Protein AF-A0A2S6H4N7-F1 (afdb_monomer)

Foldseek 3Di:
DDAQADDDPVLLVLQVVVQVVQCVVDPAFFKDWQWLLDPSSVSPQVSFCVRVVNDCVNCVLQVVQSVVRFPADPDDAFRKGWPDWAADPVQFTKTKMKTFFDAQFQKKKKKKFKAAPPPSHTFWIWMDMDGGGGMDMIMTDRVNGHGHDFKIKMKMKMWTAGPVRGIIIMMGIDMDTD

Solvent-accessible surface area (backbone atoms only — not comparable to full-atom values): 9133 Å² total; per-residue (Å²): 134,78,69,66,66,93,69,53,73,69,53,37,49,48,51,48,52,47,35,55,50,45,50,72,77,34,63,67,40,44,46,39,59,36,34,35,66,40,69,65,42,31,51,46,51,52,50,42,34,52,62,59,70,53,40,57,89,81,38,49,66,64,47,52,38,42,74,72,27,44,69,34,78,85,70,82,45,58,56,35,38,68,76,48,58,34,52,46,101,83,38,22,17,37,43,32,34,42,32,50,46,52,89,60,31,47,32,35,38,37,26,36,40,30,24,37,60,87,76,48,44,82,26,20,47,20,60,38,74,50,73,51,54,45,78,48,73,34,46,35,43,54,91,54,24,36,72,46,69,62,38,36,34,36,39,37,43,35,41,38,29,32,75,87,67,46,42,39,35,26,32,30,20,40,78,28,71,83

Structure (mmCIF, N/CA/C/O backbone):
data_AF-A0A2S6H4N7-F1
#
_entry.id   AF-A0A2S6H4N7-F1
#
loop_
_atom_site.group_PDB
_atom_site.id
_atom_site.type_symbol
_atom_site.label_atom_id
_atom_site.label_alt_id
_atom_site.label_comp_id
_atom_site.label_asym_id
_atom_site.label_entity_id
_atom_site.label_seq_id
_atom_site.pdbx_PDB_ins_code
_atom_site.Cartn_x
_atom_site.Cartn_y
_atom_site.Cartn_z
_atom_site.occupancy
_atom_site.B_iso_or_equiv
_atom_site.auth_seq_id
_atom_site.auth_comp_id
_atom_site.auth_asym_id
_atom_site.auth_atom_id
_atom_site.pdbx_PDB_model_num
ATOM 1 N N . MET A 1 1 ? 11.272 -6.984 17.637 1.00 45.16 1 MET A N 1
ATOM 2 C CA . MET A 1 1 ? 9.858 -6.790 17.259 1.00 45.16 1 MET A CA 1
ATOM 3 C C . MET A 1 1 ? 9.825 -5.613 16.305 1.00 45.16 1 MET A C 1
ATOM 5 O O . MET A 1 1 ? 10.359 -4.575 16.667 1.00 45.16 1 MET A O 1
ATOM 9 N N . THR A 1 2 ? 9.328 -5.788 15.085 1.00 60.09 2 THR A N 1
ATOM 10 C CA . THR A 1 2 ? 9.213 -4.706 14.095 1.00 60.09 2 THR A CA 1
ATOM 11 C C . THR A 1 2 ? 7.940 -3.926 14.389 1.00 60.09 2 THR A C 1
ATOM 13 O O . THR A 1 2 ? 6.860 -4.481 14.277 1.00 60.09 2 THR A O 1
ATOM 16 N N . THR A 1 3 ? 8.047 -2.682 14.837 1.00 84.00 3 THR A N 1
ATOM 17 C CA . THR A 1 3 ? 6.899 -1.785 15.040 1.00 84.00 3 THR A CA 1
ATOM 18 C C . THR A 1 3 ? 6.228 -1.445 13.703 1.00 84.00 3 THR A C 1
ATOM 20 O O . THR A 1 3 ? 6.773 -1.746 12.639 1.00 84.00 3 THR A O 1
ATOM 23 N N . LEU A 1 4 ? 5.038 -0.831 13.741 1.00 90.81 4 LEU A N 1
ATOM 24 C CA . LEU A 1 4 ? 4.470 -0.198 12.544 1.00 90.81 4 LEU A CA 1
ATOM 25 C C . LEU A 1 4 ? 5.485 0.793 11.943 1.00 90.81 4 LEU A C 1
ATOM 27 O O . LEU A 1 4 ? 6.267 1.376 12.704 1.00 90.81 4 LEU A O 1
ATOM 31 N N . PRO A 1 5 ? 5.499 0.975 10.610 1.00 91.00 5 PRO A N 1
ATOM 32 C CA . PRO A 1 5 ? 6.386 1.944 9.987 1.00 91.00 5 PRO A CA 1
ATOM 33 C C . PRO A 1 5 ? 6.067 3.352 10.497 1.00 91.00 5 PRO A C 1
ATOM 35 O O . PRO A 1 5 ? 4.904 3.726 10.652 1.00 91.00 5 PRO A O 1
ATOM 38 N N . GLU A 1 6 ? 7.114 4.132 10.748 1.00 90.19 6 GLU A N 1
ATOM 39 C CA . GLU A 1 6 ? 6.979 5.538 11.115 1.00 90.19 6 GLU A CA 1
ATOM 40 C C . GLU A 1 6 ? 6.658 6.351 9.858 1.00 90.19 6 GLU A C 1
ATOM 42 O O . GLU A 1 6 ? 7.523 6.590 9.011 1.00 90.19 6 GLU A O 1
ATOM 47 N N . LEU A 1 7 ? 5.389 6.739 9.730 1.00 90.94 7 LEU A N 1
ATOM 48 C CA . LEU A 1 7 ? 4.896 7.627 8.684 1.00 90.94 7 LEU A CA 1
ATOM 49 C C . LEU A 1 7 ? 4.576 8.994 9.284 1.00 90.94 7 LEU A C 1
ATOM 51 O O . LEU A 1 7 ? 4.017 9.102 10.374 1.00 90.94 7 LEU A O 1
ATOM 55 N N . THR A 1 8 ? 4.946 10.041 8.561 1.00 93.19 8 THR A N 1
ATOM 56 C CA . THR A 1 8 ? 4.568 11.418 8.884 1.00 93.19 8 THR A CA 1
ATOM 57 C C . THR A 1 8 ? 3.076 11.644 8.633 1.00 93.19 8 THR A C 1
ATOM 59 O O . THR A 1 8 ? 2.446 10.916 7.869 1.00 93.19 8 THR A O 1
ATOM 62 N N . GLU A 1 9 ? 2.512 12.697 9.224 1.00 92.88 9 GLU A N 1
ATOM 63 C CA . GLU A 1 9 ? 1.118 13.097 8.977 1.00 92.88 9 GLU A CA 1
ATOM 64 C C . GLU A 1 9 ? 0.845 13.330 7.484 1.00 92.88 9 GLU A C 1
ATOM 66 O O . GLU A 1 9 ? -0.159 12.868 6.954 1.00 92.88 9 GLU A O 1
ATOM 71 N N . ASN A 1 10 ? 1.786 13.961 6.773 1.00 93.38 10 ASN A N 1
ATOM 72 C CA . ASN A 1 10 ? 1.664 14.166 5.332 1.00 93.38 10 ASN A CA 1
ATOM 73 C C . ASN A 1 10 ? 1.608 12.837 4.562 1.00 93.38 10 ASN A C 1
ATOM 75 O O . ASN A 1 10 ? 0.821 12.704 3.637 1.00 93.38 10 ASN A O 1
ATOM 79 N N . GLU A 1 11 ? 2.411 11.846 4.955 1.00 93.88 11 GLU A N 1
ATOM 80 C CA . GLU A 1 11 ? 2.406 10.521 4.323 1.00 93.88 11 GLU A CA 1
ATOM 81 C C . GLU A 1 11 ? 1.105 9.758 4.596 1.00 93.88 11 GLU A C 1
ATOM 83 O O . GLU A 1 11 ? 0.584 9.111 3.692 1.00 93.88 11 GLU A O 1
ATOM 88 N N . LEU A 1 12 ? 0.547 9.861 5.806 1.00 94.12 12 LEU A N 1
ATOM 89 C CA . LEU A 1 12 ? -0.765 9.289 6.125 1.00 94.12 12 LEU A CA 1
ATOM 90 C C . LEU A 1 12 ? -1.879 9.959 5.312 1.00 94.12 12 LEU A C 1
ATOM 92 O O . LEU A 1 12 ? -2.711 9.260 4.733 1.00 94.12 12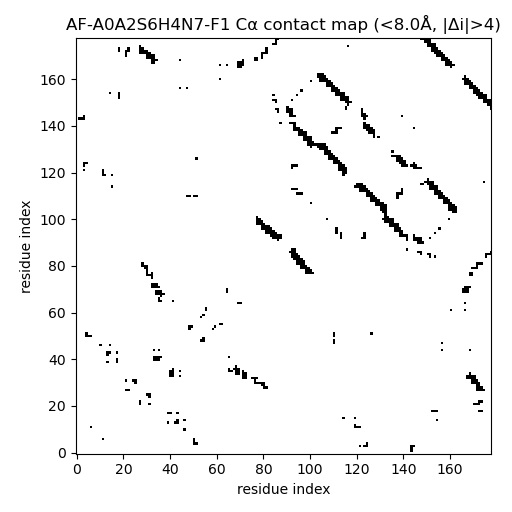 LEU A O 1
ATOM 96 N N . ASN A 1 13 ? -1.840 11.288 5.183 1.00 93.75 13 ASN A N 1
ATOM 97 C CA . ASN A 1 13 ? -2.773 12.032 4.340 1.00 93.75 13 ASN A CA 1
ATOM 98 C C . ASN A 1 13 ? -2.674 11.588 2.876 1.00 93.75 13 ASN A C 1
ATOM 100 O O . ASN A 1 13 ? -3.702 11.301 2.270 1.00 93.75 13 ASN A O 1
ATOM 104 N N . THR A 1 14 ? -1.461 11.420 2.335 1.00 94.06 14 THR A N 1
ATOM 105 C CA . THR A 1 14 ? -1.259 10.870 0.984 1.00 94.06 14 THR A CA 1
ATOM 106 C C . THR A 1 14 ? -1.912 9.494 0.829 1.00 94.06 14 THR A C 1
ATOM 108 O O . THR A 1 14 ? -2.568 9.246 -0.178 1.00 94.06 14 THR A O 1
ATOM 111 N N . LEU A 1 15 ? -1.770 8.589 1.805 1.00 94.12 15 LEU A N 1
ATOM 112 C CA . LEU A 1 15 ? -2.381 7.252 1.738 1.00 94.12 15 LEU A CA 1
ATOM 113 C C . LEU A 1 15 ? -3.917 7.298 1.853 1.00 94.12 15 LEU A C 1
ATOM 115 O O . LEU A 1 15 ? -4.603 6.543 1.166 1.00 94.12 15 LEU A O 1
ATOM 119 N N . SER A 1 16 ? -4.463 8.191 2.681 1.00 93.62 16 SER A N 1
ATOM 120 C CA . SER A 1 16 ? -5.912 8.420 2.792 1.00 93.62 16 SER A CA 1
ATOM 121 C C . SER A 1 16 ? -6.499 8.991 1.499 1.00 93.62 16 SER A C 1
ATOM 123 O O . SER A 1 16 ? -7.516 8.506 0.995 1.00 93.62 16 SER A O 1
ATOM 125 N N . GLU A 1 17 ? -5.844 9.994 0.915 1.00 93.31 17 GLU A N 1
ATOM 126 C CA . GLU A 1 17 ? -6.237 10.578 -0.368 1.00 93.31 17 GLU A CA 1
ATOM 127 C C . GLU A 1 17 ? -6.156 9.551 -1.497 1.00 93.31 17 GLU A C 1
ATOM 129 O O . GLU A 1 17 ? -7.082 9.456 -2.302 1.00 93.31 17 GLU A O 1
ATOM 134 N N . ALA A 1 18 ? -5.106 8.726 -1.504 1.00 92.81 18 ALA A N 1
ATOM 135 C CA . ALA A 1 18 ? -4.959 7.623 -2.442 1.00 92.81 18 ALA A CA 1
ATOM 136 C C . ALA A 1 18 ? -6.137 6.660 -2.365 1.00 92.81 18 ALA A C 1
ATOM 138 O O . ALA A 1 18 ? -6.754 6.363 -3.381 1.00 92.81 18 ALA A O 1
ATOM 139 N N . HIS A 1 19 ? -6.481 6.194 -1.164 1.00 94.38 19 HIS A N 1
ATOM 140 C CA . HIS A 1 19 ? -7.615 5.295 -0.964 1.00 94.38 19 HIS A CA 1
ATOM 141 C C . HIS A 1 19 ? -8.910 5.882 -1.554 1.00 94.38 19 HIS A C 1
ATOM 143 O O . HIS A 1 19 ? -9.564 5.227 -2.371 1.00 94.38 19 HIS A O 1
ATOM 149 N N . LYS A 1 20 ? -9.220 7.146 -1.238 1.00 91.88 20 LYS A N 1
ATOM 150 C CA . LYS A 1 20 ? -10.409 7.851 -1.747 1.00 91.88 20 LYS A CA 1
ATOM 151 C C . LYS A 1 20 ? -10.389 7.985 -3.270 1.00 91.88 20 LYS A C 1
ATOM 153 O O . LYS A 1 20 ? -11.408 7.745 -3.918 1.00 91.88 20 LYS A O 1
ATOM 158 N N . GLN A 1 21 ? -9.240 8.339 -3.847 1.00 90.88 21 GLN A N 1
ATOM 159 C CA . GLN A 1 21 ? -9.069 8.441 -5.295 1.00 90.88 21 GLN A CA 1
ATOM 160 C C . GLN A 1 21 ? -9.316 7.087 -5.972 1.00 90.88 21 GLN A C 1
ATOM 162 O O . GLN A 1 21 ? -10.107 7.015 -6.911 1.00 90.88 21 GLN A O 1
ATOM 167 N N . MET A 1 22 ? -8.712 6.006 -5.470 1.00 90.69 22 MET A N 1
ATOM 168 C CA . MET A 1 22 ? -8.856 4.668 -6.052 1.00 90.69 22 MET A CA 1
ATOM 169 C C . MET A 1 22 ? -10.320 4.211 -6.059 1.00 90.69 22 MET A C 1
ATOM 171 O O . MET A 1 22 ? -10.790 3.701 -7.075 1.00 90.69 22 MET A O 1
ATOM 175 N N . LEU A 1 23 ? -11.061 4.461 -4.971 1.00 90.31 23 LEU A N 1
ATOM 176 C CA . LEU A 1 23 ? -12.498 4.170 -4.899 1.00 90.31 23 LEU A CA 1
ATOM 177 C C . LEU A 1 23 ? -13.355 5.067 -5.807 1.00 90.31 23 LEU A C 1
ATOM 179 O O . LEU A 1 23 ? -14.454 4.674 -6.201 1.00 90.31 23 LEU A O 1
ATOM 183 N N . SER A 1 24 ? -12.880 6.268 -6.146 1.00 88.31 24 SER A N 1
ATOM 184 C CA . SER A 1 24 ? -13.554 7.133 -7.122 1.00 88.31 24 SER A CA 1
ATOM 185 C C . SER A 1 24 ? -13.325 6.681 -8.570 1.00 88.31 24 SER A C 1
ATOM 187 O O . SER A 1 24 ? -14.210 6.834 -9.411 1.00 88.31 24 SER A O 1
ATOM 189 N N . GLU A 1 25 ? -12.156 6.105 -8.863 1.00 85.00 25 GLU A N 1
ATOM 190 C CA . GLU A 1 25 ? -11.771 5.663 -10.208 1.00 85.00 25 GLU A CA 1
ATOM 191 C C . GLU A 1 25 ? -12.323 4.282 -10.554 1.00 85.00 25 GLU A C 1
ATOM 193 O O . GLU A 1 25 ? -12.711 4.020 -11.699 1.00 85.00 25 GLU A O 1
ATOM 198 N N . LYS A 1 26 ? -12.342 3.380 -9.571 1.00 85.00 26 LYS A N 1
ATOM 199 C CA . LYS A 1 26 ? -12.807 2.009 -9.728 1.00 85.00 26 LYS A CA 1
ATOM 200 C C . LYS A 1 26 ? -13.631 1.577 -8.520 1.00 85.00 26 LYS A C 1
ATOM 202 O O . LYS A 1 26 ? -13.371 2.019 -7.405 1.00 85.00 26 LYS A O 1
ATOM 207 N N . PRO A 1 27 ? -14.594 0.659 -8.718 1.00 86.69 27 PRO A N 1
ATOM 208 C CA . PRO A 1 27 ? -15.243 -0.004 -7.603 1.00 86.69 27 PRO A CA 1
ATOM 209 C C . PRO A 1 27 ? -14.217 -0.626 -6.665 1.00 86.69 27 PRO A C 1
ATOM 211 O O . PRO A 1 27 ? -13.157 -1.091 -7.091 1.00 86.69 27 PRO A O 1
ATOM 214 N N . GLU A 1 28 ? -14.594 -0.689 -5.399 1.00 87.69 28 GLU A N 1
ATOM 215 C CA . GLU A 1 28 ? -13.817 -1.351 -4.371 1.00 87.69 28 GLU A CA 1
ATOM 216 C C . GLU A 1 28 ? -13.269 -2.723 -4.815 1.00 87.69 28 GLU A C 1
ATOM 218 O O . GLU A 1 28 ? -13.958 -3.533 -5.443 1.00 87.69 28 GLU A O 1
ATOM 223 N N . GLY A 1 29 ? -12.017 -2.994 -4.437 1.00 84.69 29 GLY A N 1
ATOM 224 C CA . GLY A 1 29 ? -11.358 -4.273 -4.676 1.00 84.69 29 GLY A CA 1
ATOM 225 C C . GLY A 1 29 ? -10.861 -4.457 -6.108 1.00 84.69 29 GLY A C 1
ATOM 226 O O . GLY A 1 29 ? -10.258 -5.491 -6.397 1.00 84.69 29 GLY A O 1
ATOM 227 N N . GLN A 1 30 ? -11.072 -3.480 -6.995 1.00 88.69 30 GLN A N 1
ATOM 228 C CA . GLN A 1 30 ? -10.485 -3.481 -8.330 1.00 88.69 30 GLN A CA 1
ATOM 229 C C . GLN A 1 30 ? -9.122 -2.794 -8.343 1.00 88.69 30 GLN A C 1
ATOM 231 O O . GLN A 1 30 ? -8.917 -1.748 -7.729 1.00 88.69 30 GLN A O 1
ATOM 236 N N . ALA A 1 31 ? -8.197 -3.400 -9.081 1.00 91.50 31 ALA A N 1
ATOM 237 C CA . ALA A 1 31 ? -6.859 -2.875 -9.260 1.00 91.50 31 ALA A CA 1
ATOM 238 C C . ALA A 1 31 ? -6.836 -1.636 -10.171 1.00 91.50 31 ALA A C 1
ATOM 240 O O . ALA A 1 31 ? -7.542 -1.569 -11.182 1.00 91.50 31 ALA A O 1
ATOM 241 N N . VAL A 1 32 ? -5.965 -0.691 -9.833 1.00 91.69 32 VAL A N 1
ATOM 242 C CA . VAL A 1 32 ? -5.692 0.546 -10.569 1.00 91.69 32 VAL A CA 1
ATOM 243 C C . VAL A 1 32 ? -4.204 0.603 -10.889 1.00 91.69 32 VAL A C 1
ATOM 245 O O . VAL A 1 32 ? -3.370 0.310 -10.033 1.00 91.69 32 VAL A O 1
ATOM 248 N N . ALA A 1 33 ? -3.854 0.965 -12.122 1.00 91.56 33 ALA A N 1
ATOM 249 C CA . ALA A 1 33 ? -2.461 1.175 -12.501 1.00 91.56 33 ALA A CA 1
ATOM 250 C C . ALA A 1 33 ? -1.989 2.528 -11.957 1.00 91.56 33 ALA A C 1
ATOM 252 O O . ALA A 1 33 ? -2.669 3.535 -12.146 1.00 91.56 33 ALA A O 1
ATOM 253 N N . LEU A 1 34 ? -0.827 2.557 -11.303 1.00 91.69 34 LEU A N 1
ATOM 254 C CA . LEU A 1 34 ? -0.224 3.813 -10.864 1.00 91.69 34 LEU A CA 1
ATOM 255 C C . LEU A 1 34 ? 0.803 4.281 -11.898 1.00 91.69 34 LEU A C 1
ATOM 257 O O . LEU A 1 34 ? 1.657 3.513 -12.340 1.00 91.69 34 LEU A O 1
ATOM 261 N N . ASP A 1 35 ? 0.721 5.562 -12.236 1.00 91.44 35 ASP A N 1
ATOM 262 C CA . ASP A 1 35 ? 1.599 6.246 -13.188 1.00 91.44 35 ASP A CA 1
ATOM 263 C C . ASP A 1 35 ? 2.612 7.120 -12.431 1.00 91.44 35 ASP A C 1
ATOM 265 O O . ASP A 1 35 ? 2.214 8.148 -11.885 1.00 91.44 35 ASP A O 1
ATOM 269 N N . PRO A 1 36 ? 3.911 6.777 -12.402 1.00 91.88 36 PRO A N 1
ATOM 270 C CA . PRO A 1 36 ? 4.925 7.575 -11.711 1.00 91.88 36 PRO A CA 1
ATOM 271 C C . PRO A 1 36 ? 5.134 8.986 -12.286 1.00 91.88 36 PRO A C 1
ATOM 273 O O . PRO A 1 36 ? 5.770 9.815 -11.635 1.00 91.88 36 PRO A O 1
ATOM 276 N N . SER A 1 37 ? 4.611 9.286 -13.480 1.00 91.31 37 SER A N 1
ATOM 277 C CA . SER A 1 37 ? 4.595 10.646 -14.037 1.00 91.31 37 SER A CA 1
ATOM 278 C C . SER A 1 37 ? 3.516 11.530 -13.399 1.00 91.31 37 SER A C 1
ATOM 280 O O . SER A 1 37 ? 3.635 12.758 -13.396 1.00 91.31 37 SER A O 1
ATOM 282 N N . ASN A 1 38 ? 2.472 10.930 -12.818 1.00 91.12 38 ASN A N 1
ATOM 283 C CA . ASN A 1 38 ? 1.476 11.636 -12.023 1.00 91.12 38 ASN A CA 1
ATOM 284 C C . ASN A 1 38 ? 2.030 11.900 -10.613 1.00 91.12 38 ASN A C 1
ATOM 286 O O . ASN A 1 38 ? 2.478 10.988 -9.921 1.00 91.12 38 ASN A O 1
ATOM 290 N N . LYS A 1 39 ? 1.968 13.162 -10.167 1.00 91.38 39 LYS A N 1
ATOM 291 C CA . LYS A 1 39 ? 2.538 13.590 -8.881 1.00 91.38 39 LYS A CA 1
ATOM 292 C C . LYS A 1 39 ? 1.973 12.810 -7.687 1.00 91.38 39 LYS A C 1
ATOM 294 O O . LYS A 1 39 ? 2.748 12.359 -6.849 1.00 91.38 39 LYS A O 1
ATOM 299 N N . LEU A 1 40 ? 0.655 12.631 -7.628 1.00 91.06 40 LEU A N 1
ATOM 300 C CA . LEU A 1 40 ? -0.004 11.928 -6.528 1.00 91.06 40 LEU A CA 1
ATOM 301 C C . LEU A 1 40 ? 0.351 10.437 -6.548 1.00 91.06 40 LEU A C 1
ATOM 303 O O . LEU A 1 40 ? 0.785 9.893 -5.540 1.00 91.06 40 LEU A O 1
ATOM 307 N N . HIS A 1 41 ? 0.279 9.788 -7.712 1.00 93.25 41 HIS A N 1
ATOM 308 C CA . HIS A 1 41 ? 0.693 8.387 -7.865 1.00 93.25 41 HIS A CA 1
ATOM 309 C C . HIS A 1 41 ? 2.156 8.169 -7.467 1.00 93.25 41 HIS A C 1
ATOM 311 O O . HIS A 1 41 ? 2.466 7.210 -6.761 1.00 93.25 41 HIS A O 1
ATOM 317 N N . LYS A 1 42 ? 3.053 9.077 -7.862 1.00 93.94 42 LYS A N 1
ATOM 318 C CA . LYS A 1 42 ? 4.461 9.042 -7.461 1.00 93.94 42 LYS A CA 1
ATOM 319 C C . LYS A 1 42 ? 4.619 9.130 -5.944 1.00 93.94 42 LYS A C 1
ATOM 321 O O . LYS A 1 42 ? 5.354 8.331 -5.372 1.00 93.94 42 LYS A O 1
ATOM 326 N N . GLU A 1 43 ? 3.924 10.052 -5.283 1.00 94.44 43 GLU A N 1
ATOM 327 C CA . GLU A 1 43 ? 3.959 10.187 -3.820 1.00 94.44 43 GLU A CA 1
ATOM 328 C C . GLU A 1 43 ? 3.429 8.926 -3.116 1.00 94.44 43 GLU A C 1
ATOM 330 O O . GLU A 1 43 ? 4.054 8.443 -2.173 1.00 94.44 43 GLU A O 1
ATOM 335 N N . ILE A 1 44 ? 2.353 8.319 -3.627 1.00 94.81 44 ILE A N 1
ATOM 336 C CA . ILE A 1 44 ? 1.806 7.047 -3.124 1.00 94.81 44 ILE A CA 1
ATOM 337 C C . ILE A 1 44 ? 2.838 5.924 -3.225 1.00 94.81 44 ILE A C 1
ATOM 339 O O . ILE A 1 44 ? 3.087 5.215 -2.246 1.00 94.81 44 ILE A O 1
ATOM 343 N N . ILE A 1 45 ? 3.457 5.774 -4.400 1.00 95.25 45 ILE A N 1
ATOM 344 C CA . ILE A 1 45 ? 4.491 4.767 -4.653 1.00 95.25 45 ILE A CA 1
ATOM 345 C C . ILE A 1 45 ? 5.648 4.957 -3.671 1.00 95.25 45 ILE A C 1
ATOM 347 O O . ILE A 1 45 ? 6.046 4.012 -2.992 1.00 95.25 45 ILE A O 1
ATOM 351 N N . LEU A 1 46 ? 6.173 6.178 -3.554 1.00 94.94 46 LEU A N 1
ATOM 352 C CA . LEU A 1 46 ? 7.317 6.471 -2.693 1.00 94.94 46 LEU A CA 1
ATOM 353 C C . LEU A 1 46 ? 7.006 6.220 -1.211 1.00 94.94 46 LEU A C 1
ATOM 355 O O . LEU A 1 46 ? 7.823 5.601 -0.524 1.00 94.94 46 LEU A O 1
ATOM 359 N N . THR A 1 47 ? 5.823 6.615 -0.731 1.00 94.88 47 THR A N 1
ATOM 360 C CA . THR A 1 47 ? 5.376 6.325 0.641 1.00 94.88 47 THR A CA 1
ATOM 361 C C . THR A 1 47 ? 5.265 4.818 0.878 1.00 94.88 47 THR A C 1
ATOM 363 O O . THR A 1 47 ? 5.735 4.312 1.900 1.00 94.88 47 THR A O 1
ATOM 366 N N . ALA A 1 48 ? 4.714 4.067 -0.080 1.00 94.50 48 ALA A N 1
ATOM 367 C CA . ALA A 1 48 ? 4.594 2.616 0.018 1.00 94.50 48 ALA A CA 1
ATOM 368 C C . ALA A 1 48 ? 5.948 1.891 0.044 1.00 94.50 48 ALA A C 1
ATOM 370 O O . ALA A 1 48 ? 6.109 0.948 0.823 1.00 94.50 48 ALA A O 1
ATOM 371 N N . LEU A 1 49 ? 6.919 2.331 -0.760 1.00 93.69 49 LEU A N 1
ATOM 372 C CA . LEU A 1 49 ? 8.279 1.781 -0.769 1.00 93.69 49 LEU A CA 1
ATOM 373 C C . LEU A 1 49 ? 9.029 2.108 0.527 1.00 93.69 49 LEU A C 1
ATOM 375 O O . LEU A 1 49 ? 9.647 1.225 1.132 1.00 93.69 49 LEU A O 1
ATOM 379 N N . LYS A 1 50 ? 8.908 3.351 1.011 1.00 92.06 50 LYS A N 1
ATOM 380 C CA . LYS A 1 50 ? 9.487 3.779 2.289 1.00 92.06 50 LYS A CA 1
ATOM 381 C C . LYS A 1 50 ? 8.939 2.950 3.451 1.00 92.06 50 LYS A C 1
ATOM 383 O O . LYS A 1 50 ? 9.730 2.452 4.250 1.00 92.06 50 LYS A O 1
ATOM 388 N N . ALA A 1 51 ? 7.621 2.744 3.514 1.00 91.44 51 ALA A N 1
ATOM 389 C CA . ALA A 1 51 ? 6.989 1.902 4.532 1.00 91.44 51 ALA A CA 1
ATOM 390 C C . ALA A 1 51 ? 7.533 0.459 4.514 1.00 91.44 51 ALA A C 1
ATOM 392 O O . ALA A 1 51 ? 7.696 -0.153 5.568 1.00 91.44 51 ALA A O 1
ATOM 393 N N . ALA A 1 52 ? 7.888 -0.054 3.329 1.00 90.75 52 ALA A N 1
ATOM 394 C CA . ALA A 1 52 ? 8.488 -1.380 3.159 1.00 90.75 52 ALA A CA 1
ATOM 395 C C . ALA A 1 52 ? 9.993 -1.424 3.464 1.00 90.75 52 ALA A C 1
ATOM 397 O O . ALA A 1 52 ? 10.612 -2.486 3.364 1.00 90.75 52 ALA A O 1
ATOM 398 N N . GLY A 1 53 ? 10.615 -0.291 3.805 1.00 89.44 53 GLY A N 1
ATOM 399 C CA . GLY A 1 53 ? 12.063 -0.182 3.977 1.00 89.44 53 GLY A CA 1
ATOM 400 C C . GLY A 1 53 ? 12.847 -0.417 2.681 1.00 89.44 53 GLY A C 1
ATOM 401 O O . GLY A 1 53 ? 14.036 -0.767 2.740 1.00 89.44 53 GLY A O 1
ATOM 402 N N . GLN A 1 54 ? 12.185 -0.257 1.531 1.00 90.62 54 GLN A N 1
ATOM 403 C CA . GLN A 1 54 ? 12.770 -0.323 0.199 1.00 90.62 54 GLN A CA 1
ATOM 404 C C . GLN A 1 54 ? 13.264 1.071 -0.153 1.00 90.62 54 GLN A C 1
ATOM 406 O O . GLN A 1 54 ? 12.492 1.907 -0.592 1.00 90.62 54 GLN A O 1
ATOM 411 N N . THR A 1 55 ? 14.536 1.343 0.118 1.00 90.31 55 THR A N 1
ATOM 412 C CA . THR A 1 55 ? 15.122 2.680 -0.034 1.00 90.31 55 THR A CA 1
ATOM 413 C C . THR A 1 55 ? 15.867 2.819 -1.368 1.00 90.31 55 THR A C 1
ATOM 415 O O . THR A 1 55 ? 16.222 1.793 -1.966 1.00 90.31 55 THR A O 1
ATOM 418 N N . PRO A 1 56 ? 16.166 4.052 -1.827 1.00 92.75 56 PRO A N 1
ATOM 419 C CA . PRO A 1 56 ? 16.971 4.277 -3.030 1.00 92.75 56 PRO A CA 1
ATOM 420 C C . PRO A 1 56 ? 18.324 3.559 -3.004 1.00 92.75 56 PRO A C 1
ATOM 422 O O . PRO A 1 56 ? 18.792 3.089 -4.035 1.00 92.75 56 PRO A O 1
ATOM 425 N N . GLU A 1 57 ? 18.942 3.419 -1.830 1.00 92.44 57 GLU A N 1
ATOM 426 C CA . GLU A 1 57 ? 20.239 2.753 -1.675 1.00 92.44 57 GLU A CA 1
ATOM 427 C C . GLU A 1 57 ? 20.134 1.238 -1.886 1.00 92.44 57 GLU A C 1
ATOM 429 O O . GLU A 1 57 ? 21.058 0.620 -2.413 1.00 92.44 57 GLU A O 1
ATOM 434 N N . LYS A 1 58 ? 19.010 0.631 -1.484 1.00 90.25 58 LYS A N 1
ATOM 435 C CA . LYS A 1 58 ? 18.763 -0.809 -1.651 1.00 90.25 58 LYS A CA 1
ATOM 436 C C . LYS A 1 58 ? 18.234 -1.150 -3.043 1.00 90.25 58 LYS A C 1
ATOM 438 O O . LYS A 1 58 ? 18.551 -2.217 -3.562 1.00 90.25 58 LYS A O 1
ATOM 443 N N . TYR A 1 59 ? 17.436 -0.260 -3.635 1.00 92.00 59 TYR A N 1
ATOM 444 C CA . TYR A 1 59 ? 16.749 -0.477 -4.912 1.00 92.00 59 TYR A CA 1
ATOM 445 C C . TYR A 1 59 ? 16.976 0.686 -5.897 1.00 92.00 59 TYR A C 1
ATOM 447 O O . TYR A 1 59 ? 16.014 1.299 -6.365 1.00 92.00 59 TYR A O 1
ATOM 455 N N . PRO A 1 60 ? 18.231 0.996 -6.269 1.00 92.06 60 PRO A N 1
ATOM 456 C CA . PRO A 1 60 ? 18.546 2.186 -7.063 1.00 92.06 60 PRO A CA 1
ATOM 457 C C . PRO A 1 60 ? 17.895 2.181 -8.451 1.00 92.06 60 PRO A C 1
ATOM 459 O O . PRO A 1 60 ? 17.474 3.230 -8.932 1.00 92.06 60 PRO A O 1
ATOM 462 N N . HIS A 1 61 ? 17.760 1.008 -9.083 1.00 89.94 61 HIS A N 1
ATOM 463 C CA . HIS A 1 61 ? 17.089 0.888 -10.384 1.00 89.94 61 HIS A CA 1
ATOM 464 C C . HIS A 1 61 ? 15.597 1.223 -10.293 1.00 89.94 61 HIS A C 1
ATOM 466 O O . HIS A 1 61 ? 15.098 2.009 -11.089 1.00 89.94 61 HIS A O 1
ATOM 472 N N . LEU A 1 62 ? 14.903 0.703 -9.274 1.00 91.69 62 LEU A N 1
ATOM 473 C CA . LEU A 1 62 ? 13.478 0.969 -9.053 1.00 91.69 62 LEU A CA 1
ATOM 474 C C . LEU A 1 62 ? 13.213 2.472 -8.908 1.00 91.69 62 LEU A C 1
ATOM 476 O O . LEU A 1 62 ? 12.338 3.021 -9.571 1.00 91.69 62 LEU A O 1
ATOM 480 N N . TYR A 1 63 ? 14.015 3.140 -8.080 1.00 93.69 63 TYR A N 1
ATOM 481 C CA . TYR A 1 63 ? 13.914 4.582 -7.873 1.00 93.69 63 TYR A CA 1
ATOM 482 C C . TYR A 1 63 ? 14.306 5.382 -9.117 1.00 93.69 63 TYR A C 1
ATOM 484 O O . TYR A 1 63 ? 13.652 6.373 -9.429 1.00 93.69 63 TYR A O 1
ATOM 492 N N . SER A 1 64 ? 15.320 4.943 -9.870 1.00 92.50 64 SER A N 1
ATOM 493 C CA . SER A 1 64 ? 15.680 5.586 -11.136 1.00 92.50 64 SER A CA 1
ATOM 494 C C . SER A 1 64 ? 14.531 5.552 -12.143 1.00 92.50 64 SER A C 1
ATOM 496 O O . SER A 1 64 ? 14.299 6.552 -12.818 1.00 92.50 64 SER A O 1
ATOM 498 N N . GLU A 1 65 ? 13.797 4.442 -12.228 1.00 91.31 65 GLU A N 1
ATOM 499 C CA . GLU A 1 65 ? 12.643 4.330 -13.122 1.00 91.31 65 GLU A CA 1
ATOM 500 C C . GLU A 1 65 ? 11.473 5.204 -12.659 1.00 91.31 65 GLU A C 1
ATOM 502 O O . GLU A 1 65 ? 10.884 5.895 -13.484 1.00 91.31 65 GLU A O 1
ATOM 507 N N . ILE A 1 66 ? 11.192 5.281 -11.354 1.00 92.19 66 ILE A N 1
ATOM 508 C CA . ILE A 1 66 ? 10.185 6.209 -10.805 1.00 92.19 66 ILE A CA 1
ATOM 509 C C . ILE A 1 66 ? 10.513 7.662 -11.177 1.00 92.19 66 ILE A C 1
ATOM 511 O O . ILE A 1 66 ? 9.630 8.413 -11.592 1.00 92.19 66 ILE A O 1
ATOM 515 N N . GLU A 1 67 ? 11.780 8.069 -11.071 1.00 91.06 67 GLU A N 1
ATOM 516 C CA . GLU A 1 67 ? 12.201 9.433 -11.412 1.00 91.06 67 GLU A CA 1
ATOM 517 C C . GLU A 1 67 ? 12.081 9.757 -12.904 1.00 91.06 67 GLU A C 1
ATOM 519 O O . GLU A 1 67 ? 11.802 10.901 -13.260 1.00 91.06 67 GLU A O 1
ATOM 524 N N . LYS A 1 68 ? 12.226 8.760 -13.783 1.00 88.38 68 LYS A N 1
ATOM 525 C CA . LYS A 1 68 ? 12.017 8.919 -15.231 1.00 88.38 68 LYS A CA 1
ATOM 526 C C . LYS A 1 68 ? 10.538 8.949 -15.639 1.00 88.38 68 LYS A C 1
ATOM 528 O O . LYS A 1 68 ? 10.263 9.119 -16.822 1.00 88.38 68 LYS A O 1
ATOM 533 N N . GLY A 1 69 ? 9.608 8.780 -14.694 1.00 77.81 69 GLY A N 1
ATOM 534 C CA . GLY A 1 69 ? 8.171 8.663 -14.967 1.00 77.81 69 GLY A CA 1
ATOM 535 C C . GLY A 1 69 ? 7.681 7.223 -15.158 1.00 77.81 69 GLY A C 1
ATOM 536 O O . GLY A 1 69 ? 6.496 7.010 -15.400 1.00 77.81 69 GLY A O 1
ATOM 537 N N . GLY A 1 70 ? 8.562 6.233 -14.976 1.00 67.19 70 GLY A N 1
ATOM 538 C CA . GLY A 1 70 ? 8.280 4.805 -15.099 1.00 67.19 70 GLY A CA 1
ATOM 539 C C . GLY A 1 70 ? 7.924 4.351 -16.514 1.00 67.19 70 GLY A C 1
ATOM 540 O O . GLY A 1 70 ? 7.876 5.130 -17.460 1.00 67.19 70 GLY A O 1
ATOM 541 N N . THR A 1 71 ? 7.653 3.053 -16.652 1.00 65.00 71 THR A N 1
ATOM 542 C CA . THR A 1 71 ? 7.218 2.433 -17.918 1.00 65.00 71 THR A CA 1
ATOM 543 C C . THR A 1 71 ? 5.726 2.074 -17.934 1.00 65.00 71 THR A C 1
ATOM 545 O O . THR A 1 71 ? 5.281 1.380 -18.842 1.00 65.00 71 THR A O 1
ATOM 548 N N . SER A 1 72 ? 4.936 2.480 -16.931 1.00 60.22 72 SER A N 1
ATOM 549 C CA . SER A 1 72 ? 3.621 1.873 -16.660 1.00 60.22 72 SER A CA 1
ATOM 550 C C . SER A 1 72 ? 2.419 2.807 -16.735 1.00 60.22 72 SER A C 1
ATOM 552 O O . SER A 1 72 ? 1.694 2.962 -15.754 1.00 60.22 72 SER A O 1
ATOM 554 N N . SER A 1 73 ? 2.146 3.362 -17.912 1.00 52.00 73 SER A N 1
ATOM 555 C CA . SER A 1 73 ? 0.829 3.955 -18.195 1.00 52.00 73 SER A CA 1
ATOM 556 C C . SER A 1 73 ? 0.080 3.288 -19.354 1.00 52.00 73 SER A C 1
ATOM 558 O O . SER A 1 73 ? -1.137 3.437 -19.447 1.00 52.00 73 SER A O 1
ATOM 560 N N . GLU A 1 74 ? 0.744 2.479 -20.188 1.00 50.34 74 GLU A N 1
ATOM 561 C CA . GLU A 1 74 ? 0.097 1.768 -21.298 1.00 50.34 74 GLU A CA 1
ATOM 562 C C . GLU A 1 74 ? -0.059 0.269 -20.987 1.00 50.34 74 GLU A C 1
ATOM 564 O O . GLU A 1 74 ? 0.802 -0.553 -21.296 1.00 50.34 74 GLU A O 1
ATOM 569 N N . GLY A 1 75 ? -1.165 -0.104 -20.337 1.00 58.03 75 GLY A N 1
ATOM 570 C CA . GLY A 1 75 ? -1.523 -1.507 -20.111 1.00 58.03 75 GLY A CA 1
ATOM 571 C C . GLY A 1 75 ? -2.591 -1.715 -19.038 1.00 58.03 75 GLY A C 1
ATOM 572 O O . GLY A 1 75 ? -2.846 -0.834 -18.219 1.00 58.03 75 GLY A O 1
ATOM 573 N N . GLU A 1 76 ? -3.223 -2.892 -19.034 1.00 68.00 76 GLU A N 1
ATOM 574 C CA . GLU A 1 76 ? -4.070 -3.301 -17.908 1.00 68.00 76 GLU A CA 1
ATOM 575 C C . GLU A 1 76 ? -3.223 -3.405 -16.625 1.00 68.00 76 GLU A C 1
ATOM 577 O O . GLU A 1 76 ? -2.089 -3.899 -16.690 1.00 68.00 76 GLU A O 1
ATOM 582 N N . PRO A 1 77 ? -3.745 -2.965 -15.463 1.00 72.38 77 PRO A N 1
ATOM 583 C CA . PRO A 1 77 ? -3.050 -3.137 -14.194 1.00 72.38 77 PRO A CA 1
ATOM 584 C C . PRO A 1 77 ? -2.778 -4.616 -13.916 1.00 72.38 77 PRO A C 1
ATOM 586 O O . PRO A 1 77 ? -3.545 -5.497 -14.324 1.00 72.38 77 PRO A O 1
ATOM 589 N N . ASP A 1 78 ? -1.707 -4.895 -13.171 1.00 83.75 78 ASP A N 1
ATOM 590 C CA . ASP A 1 78 ? -1.486 -6.247 -12.671 1.00 83.75 78 ASP A CA 1
ATOM 591 C C . ASP A 1 78 ? -2.675 -6.655 -11.778 1.00 83.75 78 ASP A C 1
ATOM 593 O O . ASP A 1 78 ? -3.299 -5.834 -11.105 1.00 83.75 78 ASP A O 1
ATOM 597 N N . LYS A 1 79 ? -3.055 -7.936 -11.784 1.00 87.88 79 LYS A N 1
ATOM 598 C CA . LYS A 1 79 ? -4.249 -8.362 -11.041 1.00 87.88 79 LYS A CA 1
ATOM 599 C C . LYS A 1 79 ? -3.947 -8.400 -9.551 1.00 87.88 79 LYS A C 1
ATOM 601 O O . LYS A 1 79 ? -3.267 -9.315 -9.093 1.00 87.88 79 LYS A O 1
ATOM 606 N N . MET A 1 80 ? -4.508 -7.450 -8.812 1.00 91.62 80 MET A N 1
ATOM 607 C CA . MET A 1 80 ? -4.463 -7.388 -7.355 1.00 91.62 80 MET A CA 1
ATOM 608 C C . MET A 1 80 ? -5.883 -7.374 -6.786 1.00 91.62 80 MET A C 1
ATOM 610 O O . MET A 1 80 ? -6.747 -6.678 -7.312 1.00 91.62 80 MET A O 1
ATOM 614 N N . ILE A 1 81 ? -6.128 -8.148 -5.727 1.00 93.38 81 ILE A N 1
ATOM 615 C CA . ILE A 1 81 ? -7.431 -8.223 -5.052 1.00 93.38 81 ILE A CA 1
ATOM 616 C C . ILE A 1 81 ? -7.274 -8.170 -3.535 1.00 93.38 81 ILE A C 1
ATOM 618 O O . ILE A 1 81 ? -6.290 -8.671 -2.984 1.00 93.38 81 ILE A O 1
ATOM 622 N N . ILE A 1 82 ? -8.281 -7.614 -2.861 1.00 95.44 82 ILE A N 1
ATOM 623 C CA . ILE A 1 82 ? -8.460 -7.737 -1.411 1.00 95.44 82 ILE A CA 1
ATOM 624 C C . ILE A 1 82 ? -9.207 -9.045 -1.150 1.00 95.44 82 ILE A C 1
ATOM 626 O O . ILE A 1 82 ? -10.309 -9.240 -1.655 1.00 95.44 82 ILE A O 1
ATOM 630 N N . VAL A 1 83 ? -8.586 -9.947 -0.394 1.00 95.06 83 VAL A N 1
ATOM 631 C CA . VAL A 1 83 ? -9.137 -11.276 -0.079 1.00 95.06 83 VAL A CA 1
ATOM 632 C C . VAL A 1 83 ? -9.938 -11.234 1.211 1.00 95.06 83 VAL A C 1
ATOM 634 O O . VAL A 1 83 ? -11.015 -11.812 1.292 1.00 95.06 83 VAL A O 1
ATOM 637 N N . ASP A 1 84 ? -9.390 -10.556 2.213 1.00 94.81 84 ASP A N 1
ATOM 638 C CA . ASP A 1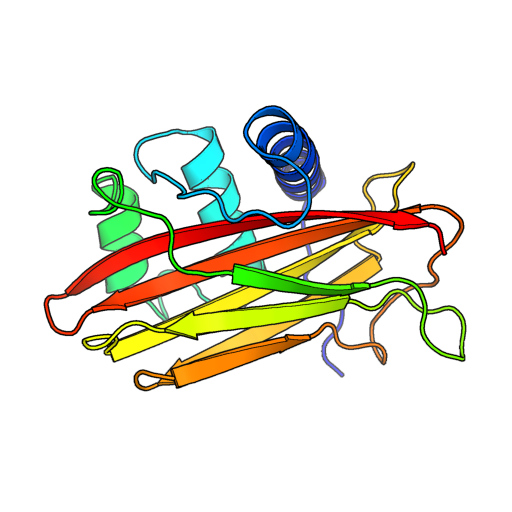 84 ? -9.970 -10.443 3.543 1.00 94.81 84 ASP A CA 1
ATOM 639 C C . ASP A 1 84 ? -9.472 -9.158 4.200 1.00 94.81 84 ASP A C 1
ATOM 641 O O . ASP A 1 84 ? -8.349 -8.724 3.927 1.00 94.81 84 ASP A O 1
ATOM 645 N N . ALA A 1 85 ? -10.306 -8.546 5.033 1.00 96.06 85 ALA A N 1
ATOM 646 C CA . ALA A 1 85 ? -9.934 -7.413 5.864 1.00 96.06 85 ALA A CA 1
ATOM 647 C C . ALA A 1 85 ? -10.998 -7.123 6.927 1.00 96.06 85 ALA A C 1
ATOM 649 O O . ALA A 1 85 ? -12.192 -7.267 6.674 1.00 96.06 85 ALA A O 1
ATOM 650 N N . GLY A 1 86 ? -10.545 -6.682 8.098 1.00 96.06 86 GLY A N 1
ATOM 651 C CA . GLY A 1 86 ? -11.385 -6.423 9.263 1.00 96.06 86 GLY A CA 1
ATOM 652 C C . GLY A 1 86 ? -10.561 -6.487 10.545 1.00 96.06 86 GLY A C 1
ATOM 653 O O . GLY A 1 86 ? -9.457 -5.939 10.603 1.00 96.06 86 GLY A O 1
ATOM 654 N N . ALA A 1 87 ? -11.075 -7.195 11.550 1.00 96.56 87 ALA A N 1
ATOM 655 C CA . ALA A 1 87 ? -10.369 -7.475 12.795 1.00 96.56 87 ALA A CA 1
ATOM 656 C C . ALA A 1 87 ? -10.046 -8.967 12.965 1.00 96.56 87 ALA A C 1
ATOM 658 O O . ALA A 1 87 ? -10.806 -9.840 12.550 1.00 96.56 87 ALA A O 1
ATOM 659 N N . ASP A 1 88 ? -8.917 -9.263 13.608 1.00 95.12 88 ASP A N 1
ATOM 660 C CA . ASP A 1 88 ? -8.595 -10.608 14.077 1.00 95.12 88 ASP A CA 1
ATOM 661 C C . ASP A 1 88 ? -9.418 -10.990 15.326 1.00 95.12 88 ASP A C 1
ATOM 663 O O . ASP A 1 88 ? -10.199 -10.203 15.863 1.00 95.12 88 ASP A O 1
ATOM 667 N N . SER A 1 89 ? -9.220 -12.208 15.842 1.00 94.69 89 SER A N 1
ATOM 668 C CA . SER A 1 89 ? -9.940 -12.697 17.028 1.00 94.69 89 SER A CA 1
ATOM 669 C C . SER A 1 89 ? -9.674 -11.901 18.316 1.00 94.69 89 SER A C 1
ATOM 671 O O . SER A 1 89 ? -10.355 -12.126 19.312 1.00 94.69 89 SER A O 1
ATOM 673 N N . ASN A 1 90 ? -8.674 -11.016 18.327 1.00 95.06 90 ASN A N 1
ATOM 674 C CA . ASN A 1 90 ? -8.344 -10.125 19.438 1.00 95.06 90 ASN A CA 1
ATOM 675 C C . ASN A 1 90 ? -8.774 -8.671 19.163 1.00 95.06 90 ASN A C 1
ATOM 677 O O . ASN A 1 90 ? -8.388 -7.779 19.918 1.00 95.06 90 ASN A O 1
ATOM 681 N N . GLY A 1 91 ? -9.530 -8.417 18.089 1.00 95.94 91 GLY A N 1
ATOM 682 C CA . GLY A 1 91 ? -9.982 -7.081 17.708 1.00 95.94 91 GLY A CA 1
ATOM 683 C C . GLY A 1 91 ? -8.921 -6.238 16.995 1.00 95.94 91 GLY A C 1
ATOM 684 O O . GLY A 1 91 ? -9.102 -5.031 16.857 1.00 95.94 91 GLY A O 1
ATOM 685 N N . LYS A 1 92 ? -7.791 -6.817 16.570 1.00 97.44 92 LYS A N 1
ATOM 686 C CA . LYS A 1 92 ? -6.726 -6.066 15.891 1.00 97.44 92 LYS A CA 1
ATOM 687 C C . LYS A 1 92 ? -6.948 -5.993 14.392 1.00 97.44 92 LYS A C 1
ATOM 689 O O . LYS A 1 92 ? -7.298 -6.995 13.778 1.00 97.44 92 LYS A O 1
ATOM 694 N N . ALA A 1 93 ? -6.661 -4.838 13.800 1.00 97.81 93 ALA A N 1
ATOM 695 C CA . ALA A 1 93 ? -6.773 -4.623 12.365 1.00 97.81 93 ALA A CA 1
ATOM 696 C C . ALA A 1 93 ? -5.969 -5.661 11.566 1.00 97.81 93 ALA A C 1
ATOM 698 O O . ALA A 1 93 ? -4.798 -5.929 11.855 1.00 97.81 93 ALA A O 1
ATOM 699 N N . THR A 1 94 ? -6.597 -6.225 10.537 1.00 97.38 94 THR A N 1
ATOM 700 C CA . THR A 1 94 ? -5.968 -7.185 9.634 1.00 97.38 94 THR A CA 1
ATOM 701 C C . THR A 1 94 ? -6.468 -7.019 8.204 1.00 97.38 94 THR A C 1
ATOM 703 O O . THR A 1 94 ? -7.613 -6.635 7.976 1.00 97.38 94 THR A O 1
ATOM 706 N N . ALA A 1 95 ? -5.609 -7.321 7.234 1.00 97.75 95 ALA A N 1
ATOM 707 C CA . ALA A 1 95 ? -5.964 -7.434 5.830 1.00 97.75 95 ALA A CA 1
ATOM 708 C C . ALA A 1 95 ? -5.060 -8.437 5.107 1.00 97.75 95 ALA A C 1
ATOM 710 O O . ALA A 1 95 ? -3.896 -8.638 5.465 1.00 97.75 95 ALA A O 1
ATOM 711 N N . THR A 1 96 ? -5.592 -9.026 4.040 1.00 97.38 96 THR A N 1
ATOM 712 C CA . THR A 1 96 ? -4.873 -9.879 3.094 1.00 97.38 96 THR A CA 1
ATOM 713 C C . THR A 1 96 ? -5.203 -9.465 1.667 1.00 97.38 96 THR A C 1
ATOM 715 O O . THR A 1 96 ? -6.366 -9.310 1.294 1.00 97.38 96 THR A O 1
ATOM 718 N N . THR A 1 97 ? -4.169 -9.351 0.841 1.00 96.06 97 THR A N 1
ATOM 719 C CA . THR A 1 97 ? -4.284 -9.156 -0.604 1.00 96.06 97 THR A CA 1
ATOM 720 C C . THR A 1 97 ? -3.555 -10.262 -1.353 1.00 96.06 97 THR A C 1
ATOM 722 O O . THR A 1 97 ? -2.558 -10.814 -0.874 1.00 96.06 97 THR A O 1
ATOM 725 N N . TRP A 1 98 ? -4.057 -10.584 -2.541 1.00 94.69 98 TRP A N 1
ATOM 726 C CA . TRP A 1 98 ? -3.370 -11.436 -3.506 1.00 94.69 98 TRP A CA 1
ATOM 727 C C . TRP A 1 98 ? -3.035 -10.636 -4.749 1.00 94.69 98 TRP A C 1
ATOM 729 O O . TRP A 1 98 ? -3.846 -9.845 -5.227 1.00 94.69 98 TRP A O 1
ATOM 739 N N . LEU A 1 99 ? -1.852 -10.898 -5.283 1.00 91.44 99 LEU A N 1
ATOM 740 C CA . LEU A 1 99 ? -1.371 -10.377 -6.546 1.00 91.44 99 LEU A CA 1
ATOM 741 C C . LEU A 1 99 ? -1.005 -11.546 -7.458 1.00 91.44 99 LEU A C 1
ATOM 743 O O . LEU A 1 99 ? -0.331 -12.483 -7.028 1.00 91.44 99 LEU A O 1
ATOM 747 N N . ALA A 1 100 ? -1.409 -11.472 -8.721 1.00 88.81 100 ALA A N 1
ATOM 748 C CA . ALA A 1 100 ? -0.905 -12.358 -9.759 1.00 88.81 100 ALA A CA 1
ATOM 749 C C . ALA A 1 100 ? 0.245 -11.680 -10.513 1.00 88.81 100 ALA A C 1
ATOM 751 O O . ALA A 1 100 ? 0.038 -10.724 -11.261 1.00 88.81 100 ALA A O 1
ATOM 752 N N . ASN A 1 101 ? 1.451 -12.215 -10.345 1.00 81.94 101 ASN A N 1
ATOM 753 C CA . ASN A 1 101 ? 2.614 -11.827 -11.123 1.00 81.94 101 ASN A CA 1
ATOM 754 C C . ASN A 1 101 ? 2.546 -12.437 -12.520 1.00 81.94 101 ASN A C 1
ATOM 756 O O . ASN A 1 101 ? 2.325 -13.640 -12.695 1.00 81.94 101 ASN A O 1
ATOM 760 N N . ASN A 1 102 ? 2.783 -11.597 -13.519 1.00 77.81 102 ASN A N 1
ATOM 761 C CA . ASN A 1 102 ? 2.755 -11.988 -14.917 1.00 77.81 102 ASN A CA 1
ATOM 762 C C . ASN A 1 102 ? 4.006 -12.796 -15.315 1.00 77.81 102 ASN A C 1
ATOM 764 O O . ASN A 1 102 ? 5.042 -12.783 -14.650 1.00 77.81 102 ASN A O 1
ATOM 768 N N . LYS A 1 103 ? 3.934 -13.526 -16.435 1.00 75.81 103 LYS A N 1
ATOM 769 C CA . LYS A 1 103 ? 5.136 -14.148 -17.015 1.00 75.81 103 LYS A CA 1
ATOM 770 C C . LYS A 1 103 ? 6.125 -13.047 -17.404 1.00 75.81 103 LYS A C 1
ATOM 772 O O . LYS A 1 103 ? 5.730 -12.083 -18.049 1.00 75.81 103 LYS A O 1
ATOM 777 N N . GLY A 1 104 ? 7.394 -13.212 -17.034 1.00 79.62 104 GLY A N 1
ATOM 778 C CA . GLY A 1 104 ? 8.437 -12.212 -17.283 1.00 79.62 104 GLY A CA 1
ATOM 779 C C . GLY A 1 104 ? 8.770 -11.320 -16.083 1.00 79.62 104 GLY A C 1
ATOM 780 O O . GLY A 1 104 ? 9.688 -10.511 -16.191 1.00 79.62 104 GLY A O 1
ATOM 781 N N . THR A 1 105 ? 8.086 -11.484 -14.943 1.00 86.19 105 THR A N 1
ATOM 782 C CA . THR A 1 105 ? 8.467 -10.851 -13.672 1.00 86.19 105 THR A CA 1
ATOM 783 C C . THR A 1 105 ? 9.798 -11.398 -13.166 1.00 86.19 105 THR A C 1
ATOM 785 O O . THR A 1 105 ? 9.911 -12.590 -12.880 1.00 86.19 105 THR A O 1
ATOM 788 N N . LEU A 1 106 ? 10.775 -10.508 -13.001 1.00 88.81 106 LEU A N 1
ATOM 789 C CA . LEU A 1 106 ? 12.018 -10.791 -12.293 1.00 88.81 106 LEU A CA 1
ATOM 790 C C . LEU A 1 106 ? 11.765 -10.810 -10.780 1.00 88.81 106 LEU A C 1
ATOM 792 O O . LEU A 1 106 ? 12.070 -11.795 -10.107 1.00 88.81 106 LEU A O 1
ATOM 796 N N . TYR A 1 107 ? 11.172 -9.735 -10.257 1.00 91.12 107 TYR A N 1
ATOM 797 C CA . TYR A 1 107 ? 10.732 -9.651 -8.867 1.00 91.12 107 TYR A CA 1
ATOM 798 C C . TYR A 1 107 ? 9.519 -8.731 -8.722 1.00 91.12 107 TYR A C 1
ATOM 800 O O . TYR A 1 107 ? 9.246 -7.883 -9.576 1.00 91.12 107 TYR A O 1
ATOM 808 N N . SER A 1 108 ? 8.800 -8.896 -7.621 1.00 92.12 108 SER A N 1
ATOM 809 C CA . SER A 1 108 ? 7.682 -8.044 -7.227 1.00 92.12 108 SER A CA 1
ATOM 810 C C . SER A 1 108 ? 7.747 -7.744 -5.742 1.00 92.12 108 SER A C 1
ATOM 812 O O . SER A 1 108 ? 8.289 -8.531 -4.963 1.00 92.12 108 SER A O 1
ATOM 814 N N . GLY A 1 109 ? 7.109 -6.663 -5.324 1.00 93.38 109 GLY A N 1
ATOM 815 C CA . GLY A 1 109 ? 6.877 -6.421 -3.913 1.00 93.38 109 GLY A CA 1
ATOM 816 C C . GLY A 1 109 ? 5.626 -5.604 -3.676 1.00 93.38 109 GLY A C 1
ATOM 817 O O . GLY A 1 109 ? 5.261 -4.749 -4.476 1.00 93.38 109 GLY A O 1
ATOM 818 N N . ALA A 1 110 ? 4.980 -5.855 -2.546 1.00 94.69 110 ALA A N 1
ATOM 819 C CA . ALA A 1 110 ? 3.770 -5.157 -2.159 1.00 94.69 110 ALA A CA 1
ATOM 820 C C . ALA A 1 110 ? 3.864 -4.619 -0.736 1.00 94.69 110 ALA A C 1
ATOM 822 O O . ALA A 1 110 ? 4.458 -5.243 0.143 1.00 94.69 110 ALA A O 1
ATOM 823 N N . SER A 1 111 ? 3.197 -3.492 -0.534 1.00 96.38 111 SER A N 1
ATOM 824 C CA . SER A 1 111 ? 2.850 -2.887 0.744 1.00 96.38 111 SER A CA 1
ATOM 825 C C . SER A 1 111 ? 1.339 -2.970 0.919 1.00 96.38 111 SER A C 1
ATOM 827 O O . SER A 1 111 ? 0.583 -2.765 -0.027 1.00 96.38 111 SER A O 1
ATOM 829 N N . LEU A 1 112 ? 0.898 -3.302 2.124 1.00 97.38 112 LEU A N 1
ATOM 830 C CA . LEU A 1 112 ? -0.503 -3.375 2.505 1.00 97.38 112 LEU A CA 1
ATOM 831 C C . LEU A 1 112 ? -0.683 -2.564 3.776 1.00 97.38 112 LEU A C 1
ATOM 833 O O . LEU A 1 112 ? -0.073 -2.866 4.801 1.00 97.38 112 LEU A O 1
ATOM 837 N N . MET A 1 113 ? -1.506 -1.532 3.686 1.00 97.44 113 MET A N 1
ATOM 838 C CA . MET A 1 113 ? -1.845 -0.646 4.785 1.00 97.44 113 MET A CA 1
ATOM 839 C C . MET A 1 113 ? -3.315 -0.814 5.143 1.00 97.4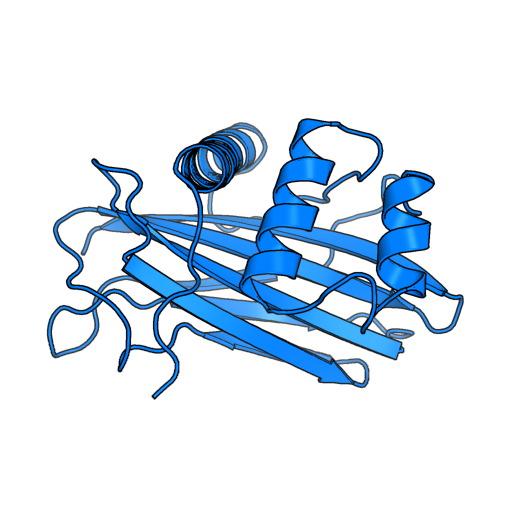4 113 MET A C 1
ATOM 841 O O . MET A 1 113 ? -4.170 -0.959 4.267 1.00 97.44 113 MET A O 1
ATOM 845 N N . VAL A 1 114 ? -3.591 -0.768 6.441 1.00 97.50 114 VAL A N 1
ATOM 846 C CA . VAL A 1 114 ? -4.940 -0.659 6.988 1.00 97.50 114 VAL A CA 1
ATOM 847 C C . VAL A 1 114 ? -4.989 0.613 7.813 1.00 97.50 114 VAL A C 1
ATOM 849 O O . VAL A 1 114 ? -4.251 0.731 8.794 1.00 97.50 114 VAL A O 1
ATOM 852 N N . LEU A 1 115 ? -5.819 1.558 7.388 1.00 97.00 115 LEU A N 1
ATOM 853 C CA . LEU A 1 115 ? -6.057 2.822 8.070 1.00 97.00 115 LEU A CA 1
ATOM 854 C C . 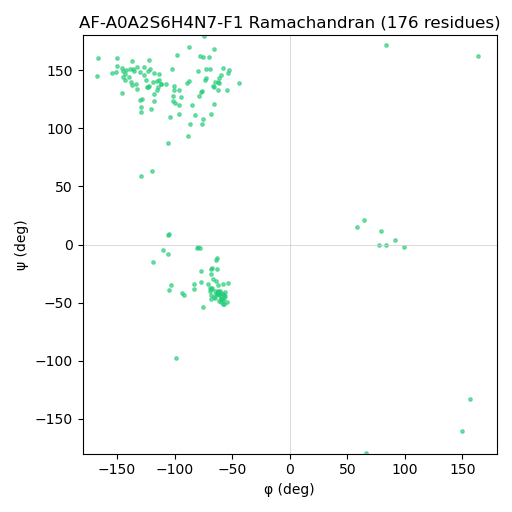LEU A 1 115 ? -7.390 2.764 8.817 1.00 97.00 115 LEU A C 1
ATOM 856 O O . LEU A 1 115 ? -8.319 2.065 8.405 1.00 97.00 115 LEU A O 1
ATOM 860 N N . ASP A 1 116 ? -7.485 3.520 9.898 1.00 96.19 116 ASP A N 1
ATOM 861 C CA . ASP A 1 116 ? -8.747 3.776 10.575 1.00 96.19 116 ASP A CA 1
ATOM 862 C C . ASP A 1 116 ? -9.684 4.596 9.675 1.00 96.19 116 ASP A C 1
ATOM 864 O O . ASP A 1 116 ? -9.268 5.562 9.031 1.00 96.19 116 ASP A O 1
ATOM 868 N N . GLY A 1 117 ? -10.956 4.203 9.611 1.00 93.94 117 GLY A N 1
ATOM 869 C CA . GLY A 1 117 ? -11.942 4.825 8.729 1.00 93.94 117 GLY A CA 1
ATOM 870 C C . GLY A 1 117 ? -12.324 6.257 9.111 1.00 93.94 117 GLY A C 1
ATOM 871 O O . GLY A 1 117 ? -12.789 7.004 8.247 1.00 93.94 117 GLY A O 1
ATOM 872 N N . ASP A 1 118 ? -12.106 6.666 10.359 1.00 92.56 118 ASP A N 1
ATOM 873 C CA . ASP A 1 118 ? -12.491 7.994 10.841 1.00 92.56 118 ASP A CA 1
ATOM 874 C C . ASP A 1 118 ? -11.280 8.924 10.981 1.00 92.56 118 ASP A C 1
ATOM 876 O O . ASP A 1 118 ? -11.362 10.108 10.653 1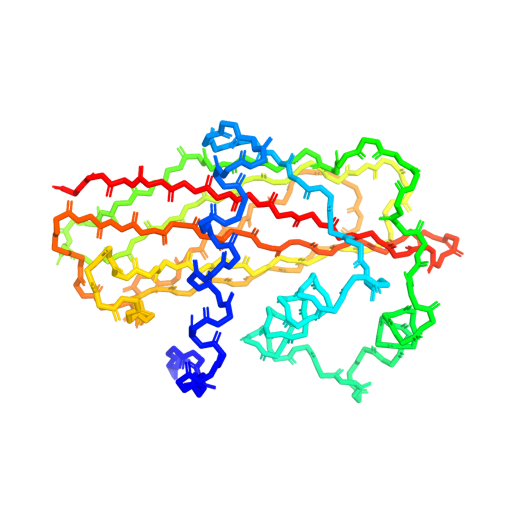.00 92.56 118 ASP A O 1
ATOM 880 N N . THR A 1 119 ? -10.153 8.391 11.449 1.00 93.88 119 THR A N 1
ATOM 881 C CA . THR A 1 119 ? -8.967 9.170 11.839 1.00 93.88 119 THR A CA 1
ATOM 882 C C . THR A 1 119 ? -7.804 9.089 10.856 1.00 93.88 119 THR A C 1
ATOM 884 O O . THR A 1 119 ? -6.831 9.817 11.031 1.00 93.88 119 THR A O 1
ATOM 887 N N . ASP A 1 120 ? -7.875 8.213 9.847 1.00 93.25 120 ASP A N 1
ATOM 888 C CA . ASP A 1 120 ? -6.777 7.929 8.910 1.00 93.25 120 ASP A CA 1
ATOM 889 C C . ASP A 1 120 ? -5.480 7.430 9.589 1.00 93.25 120 ASP A C 1
ATOM 891 O O . ASP A 1 120 ? -4.412 7.367 8.975 1.00 93.25 120 ASP A O 1
ATOM 895 N N . GLU A 1 121 ? -5.558 7.013 10.858 1.00 95.19 121 GLU A N 1
ATOM 896 C CA . GLU A 1 121 ? -4.433 6.439 11.589 1.00 95.19 121 GLU A CA 1
ATOM 897 C C . GLU A 1 121 ? -4.025 5.089 10.985 1.00 95.19 121 GLU A C 1
ATOM 899 O O . GLU A 1 121 ? -4.866 4.230 10.729 1.00 95.19 121 GLU A O 1
ATOM 904 N N . LEU A 1 122 ? -2.720 4.842 10.818 1.00 96.38 122 LEU A N 1
ATOM 905 C CA . LEU A 1 122 ? -2.231 3.517 10.431 1.00 96.38 122 LEU A CA 1
ATOM 906 C C . LEU A 1 122 ? -2.449 2.507 11.568 1.00 96.38 122 LEU A C 1
ATOM 908 O O . LEU A 1 122 ? -1.787 2.568 12.614 1.00 96.38 122 LEU A O 1
ATOM 912 N N . LEU A 1 123 ? -3.346 1.551 11.326 1.00 97.06 123 LEU A N 1
ATOM 913 C CA . LEU A 1 123 ? -3.710 0.490 12.260 1.00 97.06 123 LEU A CA 1
ATOM 914 C C . LEU A 1 123 ? -2.892 -0.779 12.044 1.00 97.06 123 LEU A C 1
ATOM 916 O O . LEU A 1 123 ? -2.460 -1.396 13.015 1.00 97.06 123 LEU A O 1
ATOM 920 N N . ALA A 1 124 ? -2.664 -1.178 10.792 1.00 97.19 124 ALA A N 1
ATOM 921 C CA . ALA A 1 124 ? -1.886 -2.369 10.472 1.00 97.19 124 ALA A CA 1
ATOM 922 C C . ALA A 1 124 ? -1.074 -2.196 9.189 1.00 97.19 124 ALA A C 1
ATOM 924 O O . ALA A 1 124 ? -1.448 -1.456 8.279 1.00 97.19 124 ALA A O 1
ATOM 925 N N . TYR A 1 125 ? 0.047 -2.911 9.122 1.00 97.25 125 TYR A N 1
ATOM 926 C CA . TYR A 1 125 ? 0.949 -2.881 7.981 1.00 97.25 125 TYR A CA 1
ATOM 927 C C . TYR A 1 125 ? 1.481 -4.276 7.657 1.00 97.25 125 TYR A C 1
ATOM 929 O O . TYR A 1 125 ? 1.731 -5.088 8.553 1.00 97.25 125 TYR A O 1
ATOM 937 N N . GLY A 1 126 ? 1.662 -4.543 6.369 1.00 95.94 126 GLY A N 1
ATOM 938 C CA . GLY A 1 126 ? 2.303 -5.737 5.844 1.00 95.94 126 GLY A CA 1
ATOM 939 C C . GLY A 1 126 ? 3.107 -5.418 4.596 1.00 95.94 126 GLY A C 1
ATOM 940 O O . GLY A 1 126 ? 2.696 -4.597 3.776 1.00 95.94 126 GLY A O 1
ATOM 941 N N . SER A 1 127 ? 4.239 -6.089 4.430 1.00 95.38 127 SER A N 1
ATOM 942 C CA . SER A 1 127 ? 4.979 -6.069 3.176 1.00 95.38 127 SER A CA 1
ATOM 943 C C . SER A 1 127 ? 5.376 -7.467 2.754 1.00 95.38 127 SER A C 1
ATOM 945 O O . SER A 1 127 ? 5.514 -8.382 3.567 1.00 95.38 127 SER A O 1
ATOM 947 N N . SER A 1 128 ? 5.523 -7.648 1.450 1.00 93.62 128 SER A N 1
ATOM 948 C CA . SER A 1 128 ? 5.985 -8.893 0.853 1.00 93.62 128 SER A CA 1
ATOM 949 C C . SER A 1 128 ? 6.889 -8.583 -0.326 1.00 93.62 128 SER A C 1
ATOM 951 O O . SER A 1 128 ? 6.755 -7.554 -0.987 1.00 93.62 128 SER A O 1
ATOM 953 N N . THR A 1 129 ? 7.838 -9.468 -0.581 1.00 91.94 129 THR A N 1
ATOM 954 C CA . THR A 1 129 ? 8.677 -9.447 -1.776 1.00 91.94 129 THR A CA 1
ATOM 955 C C . THR A 1 129 ? 8.784 -10.875 -2.256 1.00 91.94 129 THR A C 1
ATOM 957 O O . THR A 1 129 ? 8.945 -11.785 -1.443 1.00 91.94 129 THR A O 1
ATOM 960 N N . ASP A 1 130 ? 8.676 -11.058 -3.560 1.00 90.38 130 ASP A N 1
ATOM 961 C CA . ASP A 1 130 ? 8.788 -12.360 -4.188 1.00 90.38 130 ASP A CA 1
ATOM 962 C C . ASP A 1 130 ? 9.652 -12.254 -5.442 1.00 90.38 130 ASP A C 1
ATOM 964 O O . ASP A 1 130 ? 9.742 -11.203 -6.085 1.00 90.38 130 ASP A O 1
ATOM 968 N N . VAL A 1 131 ? 10.311 -13.355 -5.766 1.00 85.50 131 VAL A N 1
ATOM 969 C CA . VAL A 1 131 ? 11.097 -13.516 -6.984 1.00 85.50 131 VAL A CA 1
ATOM 970 C C . VAL A 1 131 ? 10.379 -14.538 -7.850 1.00 85.50 131 VAL A C 1
ATOM 972 O O . VAL A 1 131 ? 9.973 -15.578 -7.338 1.00 85.50 131 VAL A O 1
ATOM 975 N N . HIS A 1 132 ? 10.307 -14.293 -9.160 1.00 74.62 132 HIS A N 1
ATOM 976 C CA . HIS A 1 132 ? 9.554 -15.071 -10.161 1.00 74.62 132 HIS A CA 1
ATOM 977 C C . HIS A 1 132 ? 8.054 -14.727 -10.302 1.00 74.62 132 HIS A C 1
ATOM 979 O O . HIS A 1 132 ? 7.457 -13.940 -9.566 1.00 74.62 132 HIS A O 1
ATOM 985 N N . SER A 1 133 ? 7.445 -15.316 -11.336 1.00 76.44 13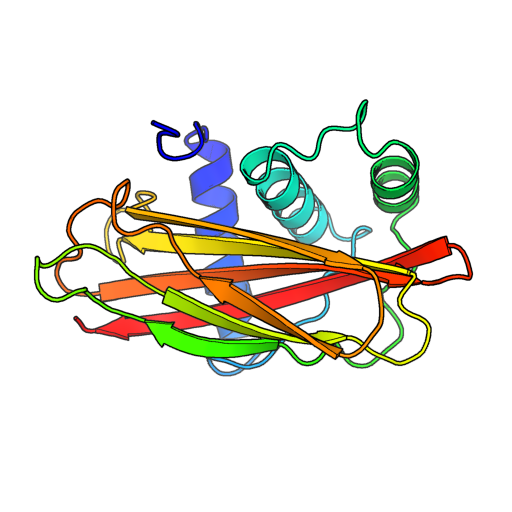3 SER A N 1
ATOM 986 C CA . SER A 1 133 ? 6.014 -15.245 -11.640 1.00 76.44 133 SER A CA 1
ATOM 987 C C . SER A 1 133 ? 5.195 -16.204 -10.774 1.00 76.44 133 SER A C 1
ATOM 989 O O . SER A 1 133 ? 5.648 -17.314 -10.496 1.00 76.44 133 SER A O 1
ATOM 991 N N . GLY A 1 134 ? 3.949 -15.854 -10.459 1.00 83.56 134 GLY A N 1
ATOM 992 C CA . GLY A 1 134 ? 3.078 -16.673 -9.620 1.00 83.56 134 GLY A CA 1
ATOM 993 C C . GLY A 1 134 ? 2.095 -15.836 -8.811 1.00 83.56 134 GLY A C 1
ATOM 994 O O . GLY A 1 134 ? 1.826 -14.686 -9.144 1.00 83.56 134 GLY A O 1
ATOM 995 N N . PHE A 1 135 ? 1.548 -16.425 -7.751 1.00 86.94 135 PHE A N 1
ATOM 996 C CA . PHE A 1 135 ? 0.684 -15.716 -6.813 1.00 86.94 135 PHE A CA 1
ATOM 997 C C . PHE A 1 135 ? 1.488 -15.248 -5.609 1.00 86.94 135 PHE A C 1
ATOM 999 O O . PHE A 1 135 ? 2.014 -16.070 -4.862 1.00 86.94 135 PHE A O 1
ATOM 1006 N N . MET A 1 136 ? 1.511 -13.938 -5.386 1.00 91.50 136 MET A N 1
ATOM 1007 C CA . MET A 1 136 ? 2.096 -13.343 -4.195 1.00 91.50 136 MET A CA 1
ATOM 1008 C C . MET A 1 136 ? 0.977 -12.969 -3.223 1.00 91.50 136 MET A C 1
ATOM 1010 O O . MET A 1 136 ? 0.060 -12.216 -3.557 1.00 91.50 136 MET A O 1
ATOM 1014 N N . ARG A 1 137 ? 1.050 -13.498 -2.000 1.00 93.69 137 ARG A N 1
ATOM 1015 C CA . ARG A 1 137 ? 0.162 -13.109 -0.899 1.00 93.69 137 ARG A CA 1
ATOM 1016 C C . ARG A 1 137 ? 0.843 -12.036 -0.065 1.00 93.69 137 ARG A C 1
ATOM 1018 O O . ARG A 1 137 ? 1.921 -12.293 0.459 1.00 93.69 137 ARG A O 1
ATOM 1025 N N . ASN A 1 138 ? 0.168 -10.913 0.152 1.00 95.12 138 ASN A N 1
ATOM 1026 C CA . ASN A 1 138 ? 0.579 -9.912 1.128 1.00 95.12 138 ASN A CA 1
ATOM 1027 C C . ASN A 1 138 ? -0.455 -9.833 2.255 1.00 95.12 138 ASN A C 1
ATOM 1029 O O . ASN A 1 138 ? -1.657 -9.852 2.001 1.00 95.12 138 ASN A O 1
ATOM 1033 N N . HIS A 1 139 ? 0.003 -9.787 3.500 1.00 96.69 139 HIS A N 1
ATOM 1034 C CA . HIS A 1 139 ? -0.862 -9.770 4.676 1.00 96.69 139 HIS A CA 1
ATOM 1035 C C . HIS A 1 139 ? -0.261 -8.871 5.746 1.00 96.69 139 HIS A C 1
ATOM 1037 O O . HIS A 1 139 ? 0.960 -8.771 5.873 1.00 96.69 139 HIS A O 1
ATOM 1043 N N . THR A 1 140 ? -1.117 -8.216 6.517 1.00 96.69 140 THR A N 1
ATOM 1044 C CA . THR A 1 140 ? -0.681 -7.384 7.638 1.00 96.69 140 THR A CA 1
ATOM 1045 C C . THR A 1 140 ? -0.182 -8.221 8.810 1.00 96.69 140 THR A C 1
ATOM 1047 O O . THR A 1 140 ? -0.673 -9.323 9.057 1.00 96.69 140 THR A O 1
ATOM 1050 N N . ASN A 1 141 ? 0.748 -7.672 9.590 1.00 94.81 141 ASN A N 1
ATOM 1051 C CA . ASN A 1 141 ? 1.214 -8.304 10.819 1.00 94.81 141 ASN A CA 1
ATOM 1052 C C . ASN A 1 141 ? 0.319 -7.931 12.014 1.00 94.81 141 ASN A C 1
ATOM 1054 O O . ASN A 1 141 ? 0.439 -6.847 12.584 1.00 94.81 141 ASN A O 1
ATOM 1058 N N . THR A 1 142 ? -0.542 -8.853 12.448 1.00 92.31 142 THR A N 1
ATOM 1059 C CA . THR A 1 142 ? -1.455 -8.623 13.583 1.00 92.31 142 THR A CA 1
ATOM 1060 C C . THR A 1 142 ? -0.736 -8.481 14.927 1.00 92.31 142 THR A C 1
ATOM 1062 O O . THR A 1 142 ? -1.268 -7.882 15.862 1.00 92.31 142 THR A O 1
ATOM 1065 N N . GLN A 1 143 ? 0.505 -8.964 15.065 1.00 92.19 143 GLN A N 1
ATOM 1066 C CA . GLN A 1 143 ? 1.253 -8.808 16.319 1.00 92.19 143 GLN A CA 1
ATOM 1067 C C . GLN A 1 143 ? 1.541 -7.336 16.624 1.00 92.19 143 GLN A C 1
ATOM 1069 O O . GLN A 1 143 ? 1.580 -6.947 17.792 1.00 92.19 143 GLN A O 1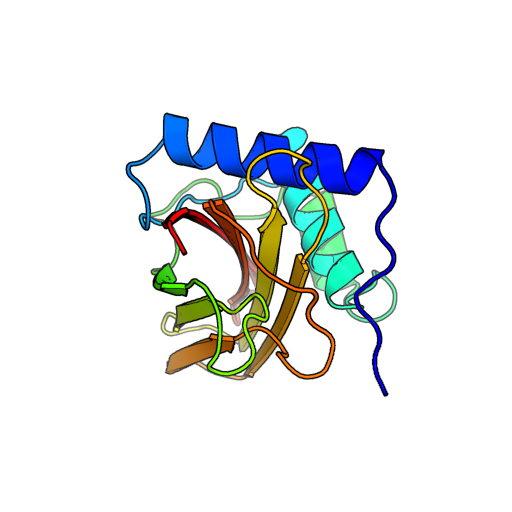
ATOM 1074 N N . THR A 1 144 ? 1.698 -6.527 15.578 1.00 93.38 144 THR A N 1
ATOM 1075 C CA . THR A 1 144 ? 2.106 -5.120 15.652 1.00 93.38 144 THR A CA 1
ATOM 1076 C C . THR A 1 144 ? 0.965 -4.171 15.295 1.00 93.38 144 THR A C 1
ATOM 1078 O O . THR A 1 144 ? 1.117 -2.960 15.435 1.00 93.38 144 THR A O 1
ATOM 1081 N N . ALA A 1 145 ? -0.177 -4.725 14.882 1.00 96.56 145 ALA A N 1
ATOM 1082 C CA . ALA A 1 145 ? -1.394 -3.991 14.598 1.00 96.56 145 ALA A CA 1
ATOM 1083 C C . ALA A 1 145 ? -2.050 -3.419 15.865 1.00 96.56 145 ALA A C 1
ATOM 1085 O O . ALA A 1 145 ? -1.951 -3.981 16.966 1.00 96.56 145 ALA A O 1
ATOM 1086 N N . LYS A 1 146 ? -2.756 -2.308 15.666 1.00 96.81 146 LYS A N 1
ATOM 1087 C CA . LYS A 1 146 ? -3.655 -1.663 16.625 1.00 96.81 146 LYS A CA 1
ATOM 1088 C C . LYS A 1 146 ? -5.061 -2.259 16.521 1.00 96.81 146 LYS A C 1
ATOM 1090 O O . LYS A 1 146 ? -5.349 -3.040 15.614 1.00 96.81 146 LYS A O 1
ATOM 1095 N N . ALA A 1 147 ? -5.917 -1.913 17.478 1.00 96.62 147 ALA A N 1
ATOM 1096 C CA . ALA A 1 147 ? -7.324 -2.294 17.442 1.00 96.62 147 ALA A CA 1
ATOM 1097 C C . ALA A 1 147 ? -8.017 -1.690 16.210 1.00 96.62 147 ALA A C 1
ATOM 1099 O O . ALA A 1 147 ? -7.698 -0.568 15.823 1.00 96.62 147 ALA A O 1
ATOM 1100 N N . ALA A 1 148 ? -8.941 -2.434 15.613 1.00 94.44 148 ALA A N 1
ATOM 1101 C CA . ALA A 1 148 ? -9.879 -1.912 14.630 1.00 94.44 148 ALA A CA 1
ATOM 1102 C C . ALA A 1 148 ? -11.227 -1.661 15.316 1.00 94.44 148 ALA A C 1
ATOM 1104 O O . ALA A 1 148 ? -11.654 -2.494 16.115 1.00 94.44 148 ALA A O 1
ATOM 1105 N N . ASP A 1 149 ? -11.863 -0.522 15.028 1.00 88.25 149 ASP A N 1
ATOM 1106 C CA . ASP A 1 149 ? -13.173 -0.181 15.601 1.00 88.25 149 ASP A CA 1
ATOM 1107 C C . ASP A 1 149 ? -14.313 -0.485 14.623 1.00 88.25 149 ASP A C 1
ATOM 1109 O O . ASP A 1 149 ? -14.728 -1.629 14.536 1.00 88.25 149 ASP A O 1
ATOM 1113 N N . LYS A 1 150 ? -14.827 0.503 13.876 1.00 90.50 150 LYS A N 1
ATOM 1114 C CA . LYS A 1 150 ? -16.062 0.350 13.070 1.00 90.50 150 LYS A CA 1
ATOM 1115 C C . LYS A 1 150 ? -15.836 0.168 11.580 1.00 90.50 150 LYS A C 1
ATOM 1117 O O . LYS A 1 150 ? -16.647 -0.458 10.894 1.00 90.50 150 LYS A O 1
ATOM 1122 N N . LEU A 1 151 ? -14.809 0.825 11.060 1.00 95.25 151 LEU A N 1
ATOM 1123 C CA . LEU A 1 151 ? -14.513 0.903 9.641 1.00 95.25 151 LEU A CA 1
ATOM 1124 C C . LEU A 1 151 ? -13.002 0.923 9.481 1.00 95.25 151 LEU A C 1
ATOM 1126 O O . LEU A 1 151 ? -12.320 1.725 10.115 1.00 95.25 151 LEU A O 1
ATOM 1130 N N . VAL A 1 152 ? -12.495 0.070 8.602 1.00 96.75 152 VAL A N 1
ATOM 1131 C CA . VAL A 1 152 ? -11.100 0.097 8.182 1.00 96.75 152 VAL A CA 1
ATOM 1132 C C . VAL A 1 152 ? -11.002 0.349 6.686 1.00 96.75 152 VAL A C 1
ATOM 1134 O O . VAL A 1 152 ? -11.771 -0.202 5.895 1.00 96.75 152 VAL A O 1
ATOM 1137 N N . ARG A 1 153 ? -10.024 1.171 6.309 1.00 97.06 153 ARG A N 1
ATOM 1138 C CA . ARG A 1 153 ? -9.646 1.461 4.926 1.00 97.06 153 ARG A CA 1
ATOM 1139 C C . ARG A 1 153 ? -8.431 0.630 4.562 1.00 97.06 153 ARG A C 1
ATOM 1141 O O . ARG A 1 153 ? -7.386 0.731 5.199 1.00 97.06 153 ARG A O 1
ATOM 1148 N N . VAL A 1 154 ? -8.551 -0.188 3.531 1.00 97.44 154 VAL A N 1
ATOM 1149 C CA . VAL A 1 154 ? -7.472 -1.041 3.036 1.00 97.44 154 VAL A CA 1
ATOM 1150 C C . VAL A 1 154 ? -6.866 -0.401 1.803 1.00 97.44 154 VAL A C 1
ATOM 1152 O O . VAL A 1 154 ? -7.584 -0.109 0.850 1.00 97.44 154 VAL A O 1
ATOM 1155 N N . LEU A 1 155 ? -5.545 -0.243 1.795 1.00 97.44 155 LEU A N 1
ATOM 1156 C CA . LEU A 1 155 ? -4.788 0.184 0.625 1.00 97.44 155 LEU A CA 1
ATOM 1157 C C . LEU A 1 155 ? -3.627 -0.781 0.387 1.00 97.44 155 LEU A C 1
ATOM 1159 O O . LEU A 1 155 ? -2.703 -0.888 1.193 1.00 97.44 155 LEU A O 1
ATOM 1163 N N . GLY A 1 156 ? -3.680 -1.497 -0.729 1.00 96.88 156 GLY A N 1
ATOM 1164 C CA . GLY A 1 156 ? -2.571 -2.294 -1.231 1.00 96.88 156 GLY A CA 1
ATOM 1165 C C . GLY A 1 156 ? -1.860 -1.551 -2.352 1.00 96.88 156 GLY A C 1
ATOM 1166 O O . GLY A 1 156 ? -2.523 -1.060 -3.257 1.00 96.88 156 GLY A O 1
ATOM 1167 N N . VAL A 1 157 ? -0.531 -1.495 -2.316 1.00 95.94 157 VAL A N 1
ATOM 1168 C CA . VAL A 1 157 ? 0.308 -0.945 -3.389 1.00 95.94 157 VAL A CA 1
ATOM 1169 C C . VAL A 1 157 ? 1.375 -1.970 -3.739 1.00 95.94 157 VAL A C 1
ATOM 1171 O O . VAL A 1 157 ? 2.116 -2.426 -2.873 1.00 95.94 157 VAL A O 1
ATOM 1174 N N . ASN A 1 158 ? 1.461 -2.331 -5.009 1.00 94.00 158 ASN A N 1
ATOM 1175 C CA . ASN A 1 158 ? 2.405 -3.286 -5.557 1.00 94.00 158 ASN A CA 1
ATOM 1176 C C . ASN A 1 158 ? 3.322 -2.622 -6.586 1.00 94.00 158 ASN A C 1
ATOM 1178 O O . ASN A 1 158 ? 2.888 -1.757 -7.345 1.00 94.00 158 ASN A O 1
ATOM 1182 N N . HIS A 1 159 ? 4.559 -3.102 -6.657 1.00 92.69 159 HIS A N 1
ATOM 1183 C CA . HIS A 1 159 ? 5.442 -2.901 -7.793 1.00 92.69 159 HIS A CA 1
ATOM 1184 C C . HIS A 1 159 ? 5.880 -4.241 -8.383 1.00 92.69 159 HIS A C 1
ATOM 1186 O O . HIS A 1 159 ? 6.013 -5.255 -7.694 1.00 92.69 159 HIS A O 1
ATOM 1192 N N . MET A 1 160 ? 6.156 -4.226 -9.677 1.00 91.31 160 MET A N 1
ATOM 1193 C CA . MET A 1 160 ? 6.697 -5.349 -10.418 1.00 91.31 160 MET A CA 1
ATOM 1194 C C . MET A 1 160 ? 7.843 -4.868 -11.288 1.00 91.31 160 MET A C 1
ATOM 1196 O O . MET A 1 160 ? 7.727 -3.835 -11.941 1.00 91.31 160 MET A O 1
ATOM 1200 N N . VAL A 1 161 ? 8.917 -5.649 -11.333 1.00 90.25 161 VAL A N 1
ATOM 1201 C CA . VAL A 1 161 ? 10.041 -5.418 -12.236 1.00 90.25 161 VAL A CA 1
ATOM 1202 C C . VAL A 1 161 ? 10.173 -6.596 -13.187 1.00 90.25 161 VAL A C 1
ATOM 1204 O O . VAL A 1 161 ? 10.274 -7.749 -12.761 1.00 90.25 161 VAL A O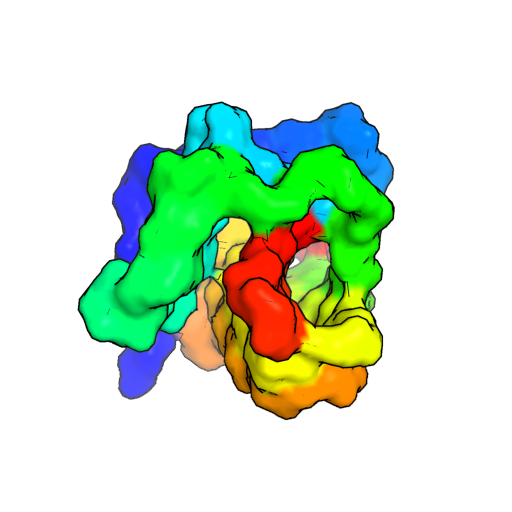 1
ATOM 1207 N N . GLY A 1 162 ? 10.134 -6.306 -14.483 1.00 89.06 162 GLY A N 1
ATOM 1208 C CA . GLY A 1 162 ? 10.321 -7.275 -15.554 1.00 89.06 162 GLY A CA 1
ATOM 1209 C C . GLY A 1 162 ? 11.791 -7.629 -15.780 1.00 89.06 162 GLY A C 1
ATOM 1210 O O . GLY A 1 162 ? 12.701 -6.905 -15.374 1.00 89.06 162 GLY A O 1
ATOM 1211 N N . HIS A 1 163 ? 12.044 -8.746 -16.462 1.00 87.31 163 HIS A N 1
ATOM 1212 C CA . HIS A 1 163 ? 13.393 -9.117 -16.918 1.00 87.31 163 HIS A CA 1
ATOM 1213 C C . HIS A 1 163 ? 13.994 -8.134 -17.937 1.00 87.31 163 HIS A C 1
ATOM 1215 O O . HIS A 1 163 ? 15.210 -8.095 -18.103 1.00 87.31 163 HIS A O 1
ATOM 1221 N N . ASP A 1 164 ? 13.152 -7.352 -18.608 1.00 86.44 164 ASP A N 1
ATOM 1222 C CA . ASP A 1 164 ? 13.523 -6.243 -19.491 1.00 86.44 164 ASP A CA 1
ATOM 1223 C C . ASP A 1 164 ? 13.858 -4.948 -18.727 1.00 86.44 164 ASP A C 1
ATOM 1225 O O . ASP A 1 164 ? 14.255 -3.956 -19.333 1.00 86.44 164 ASP A O 1
ATOM 1229 N N . GLY A 1 165 ? 13.722 -4.957 -17.397 1.00 85.69 165 GLY A N 1
ATOM 1230 C CA . GLY A 1 165 ? 13.948 -3.806 -16.532 1.00 85.69 165 GLY A CA 1
ATOM 1231 C C . GLY A 1 165 ? 12.751 -2.863 -16.417 1.00 85.69 165 GLY A C 1
ATOM 1232 O O . GLY A 1 165 ? 12.855 -1.896 -15.661 1.00 85.69 165 GLY A O 1
ATOM 1233 N N . ALA A 1 166 ? 11.637 -3.146 -17.105 1.00 86.19 166 ALA A N 1
ATOM 1234 C CA . ALA A 1 166 ? 10.415 -2.361 -17.008 1.00 86.19 166 ALA A CA 1
ATOM 1235 C C . ALA A 1 166 ? 9.827 -2.457 -15.598 1.00 86.19 166 ALA A C 1
ATOM 1237 O O . ALA A 1 166 ? 9.800 -3.529 -14.988 1.00 86.19 166 ALA A O 1
ATOM 1238 N N . VAL A 1 167 ? 9.329 -1.334 -15.090 1.00 89.94 167 VAL A N 1
ATOM 1239 C CA . VAL A 1 167 ? 8.712 -1.235 -13.770 1.00 89.94 167 VAL A CA 1
ATOM 1240 C C . VAL A 1 167 ? 7.242 -0.885 -13.924 1.00 89.94 167 VAL A C 1
ATOM 1242 O O . VAL A 1 167 ? 6.885 0.031 -14.670 1.00 89.94 167 VAL A O 1
ATOM 1245 N N . ARG A 1 168 ? 6.390 -1.616 -13.207 1.00 90.44 168 ARG A N 1
ATOM 1246 C CA . ARG A 1 168 ? 4.949 -1.377 -13.148 1.00 90.44 168 ARG A CA 1
ATOM 1247 C C . ARG A 1 168 ? 4.468 -1.252 -11.723 1.00 90.44 168 ARG A C 1
ATOM 1249 O O . ARG A 1 168 ? 4.974 -1.944 -10.844 1.00 90.44 168 ARG A O 1
ATOM 1256 N N . PHE A 1 169 ? 3.475 -0.396 -11.525 1.00 92.50 169 PHE A N 1
ATOM 1257 C CA . PHE A 1 169 ? 2.863 -0.160 -10.228 1.00 92.50 169 PHE A CA 1
ATOM 1258 C C . PHE A 1 169 ? 1.358 -0.377 -10.297 1.00 92.50 169 PHE A C 1
ATOM 1260 O O . PHE A 1 169 ? 0.696 -0.048 -11.282 1.00 92.50 169 PHE A O 1
ATOM 1267 N N . THR A 1 170 ? 0.801 -0.958 -9.245 1.00 92.88 170 THR A N 1
ATOM 1268 C CA . THR A 1 170 ? -0.631 -1.234 -9.149 1.00 92.88 170 THR A CA 1
ATOM 1269 C C . THR A 1 170 ? -1.095 -1.011 -7.724 1.00 92.88 170 THR A C 1
ATOM 1271 O O . THR A 1 170 ? -0.389 -1.377 -6.791 1.00 92.88 170 THR A O 1
ATOM 1274 N N . ALA A 1 171 ? -2.283 -0.449 -7.549 1.00 94.88 171 ALA A N 1
ATOM 1275 C CA . ALA A 1 171 ? -2.928 -0.320 -6.256 1.00 94.88 171 ALA A CA 1
ATOM 1276 C C . ALA A 1 171 ? -4.299 -0.995 -6.232 1.00 94.88 171 ALA A C 1
ATOM 1278 O O . ALA A 1 171 ? -4.920 -1.198 -7.270 1.00 94.88 171 ALA A O 1
ATOM 1279 N N . VAL A 1 172 ? -4.778 -1.321 -5.035 1.00 95.88 172 VAL A N 1
ATOM 1280 C CA . VAL A 1 172 ? -6.161 -1.727 -4.770 1.00 95.88 172 VAL A CA 1
ATOM 1281 C C . VAL A 1 172 ? -6.630 -1.058 -3.484 1.00 95.88 172 VAL A C 1
ATOM 1283 O O . VAL A 1 172 ? -5.868 -0.983 -2.518 1.00 95.88 172 VAL A O 1
ATOM 1286 N N . ALA A 1 173 ? -7.875 -0.589 -3.463 1.00 97.06 173 ALA A N 1
ATOM 1287 C CA . ALA A 1 173 ? -8.475 0.041 -2.292 1.00 97.06 173 ALA A CA 1
ATOM 1288 C C . ALA A 1 173 ? -9.811 -0.606 -1.917 1.00 97.06 173 ALA A C 1
ATOM 1290 O O . ALA A 1 173 ? -10.502 -1.169 -2.773 1.00 97.06 173 ALA A O 1
ATOM 1291 N N . GLY A 1 174 ? -10.163 -0.528 -0.634 1.00 96.50 174 GLY A N 1
ATOM 1292 C CA . GLY A 1 174 ? -11.434 -1.025 -0.121 1.00 96.50 174 GLY A CA 1
ATOM 1293 C C . GLY A 1 174 ? -11.780 -0.551 1.285 1.00 96.50 174 GLY A C 1
ATOM 1294 O O . GLY A 1 174 ? -10.902 -0.130 2.032 1.00 96.50 174 GLY A O 1
ATOM 1295 N N . ASP A 1 175 ? -13.061 -0.638 1.622 1.00 95.75 175 ASP A N 1
ATOM 1296 C CA . ASP A 1 175 ? -13.665 -0.272 2.898 1.00 95.75 175 ASP A CA 1
ATOM 1297 C C . ASP A 1 175 ? -14.297 -1.506 3.544 1.00 95.75 175 ASP A C 1
ATOM 1299 O O . ASP A 1 175 ? -15.065 -2.247 2.926 1.00 95.75 175 ASP A O 1
ATOM 1303 N N . ARG A 1 176 ? -13.981 -1.760 4.814 1.00 94.25 176 ARG A N 1
ATOM 1304 C CA . ARG A 1 176 ? -14.528 -2.905 5.551 1.00 94.25 176 ARG A CA 1
ATOM 1305 C C . ARG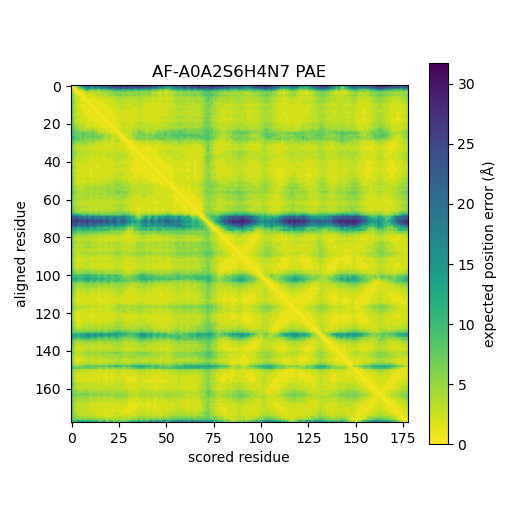 A 1 176 ? -15.076 -2.469 6.888 1.00 94.25 176 ARG A C 1
ATOM 1307 O O . ARG A 1 176 ? -14.355 -1.899 7.703 1.00 94.25 176 ARG A O 1
ATOM 1314 N N . HIS A 1 177 ? -16.345 -2.782 7.111 1.00 90.44 177 HIS A N 1
ATOM 1315 C CA . HIS A 1 177 ? -16.912 -2.737 8.447 1.00 90.44 177 HIS A CA 1
ATOM 1316 C C . HIS A 1 177 ? -16.395 -3.914 9.269 1.00 90.44 177 HIS A C 1
ATOM 1318 O O . HIS A 1 177 ? -16.218 -5.013 8.737 1.00 90.44 177 HIS A O 1
ATOM 1324 N N . VAL A 1 178 ? -16.132 -3.640 10.540 1.00 83.38 178 VAL A N 1
ATOM 1325 C CA . VAL A 1 178 ? -15.563 -4.571 11.520 1.00 83.38 178 VAL A CA 1
ATOM 1326 C C . VAL A 1 178 ? -16.657 -5.070 12.455 1.00 83.38 178 VAL A C 1
ATOM 1328 O O . VAL A 1 178 ? -17.564 -4.270 12.782 1.00 83.38 178 VAL A O 1
#

Organism: NCBI:txid173365

Sequence (178 aa):
MTTLPELTENELNTLSEAHKQMLSEKPEGQAVALDPSNKLHKEIILTALKAAGQTPEKYPHLYSEIEKGGTSSEGEPDKMIIVDAGADSNGKATATTWLANNKGTLYSGASLMVLDGDTDELLAYGSSTDVHSGFMRNHTNTQTAKAADKLVRVLGVNHMVGHDGAVRFTAVAGDRHV

Mean predicted aligned error: 4.27 Å

Nearest PDB structures (foldseek):
  6z2o-assembly1_A  TM=4.382E-01  e=3.940E-04  Akkermansia muciniphila ATCC BAA-835
  6vhh-assembly1_A  TM=5.034E-01  e=1.325E-03  Homo sapiens
  8r50-assembly1_A  TM=3.871E-01  e=6.676E-03  Mus musculus
  5vni-assembly1_B  TM=4.123E-01  e=7.462E-01  Homo sapiens
  2nut-assembly1_B  TM=3.918E-01  e=4.656E-01  Homo sapiens

Secondary structure (DSSP, 8-state):
--PPP---HHHHHHHHHHHHHHHHHS-TT-EEEE-TTSHHHHHHHHHHHHHTT--TTT-HHHHHHHHTT-S-SSSPPPEEEEEEEEE-TTSBEEEEEEEEEPTTEEEEEEEEEEEETTT--EEEEEEEEEESSEEEEEE--TTTPPBP-SEEEEEEEEEEEETTS-EEEEEEEEEEE-

pLDDT: mean 90.24, std 8.83, range [45.16, 97.81]

Radius of gyration: 14.98 Å; Cα contacts (8 Å, |Δi|>4): 445; chains: 1; bounding box: 37×31×41 Å